Protein AF-0000000075373871 (afdb_homodimer)

Organism: Theobroma cacao (NCBI:txid3641)

Secondary structure (DSSP, 8-state):
--HHHHHHHHHHHHHHH---HHHHHHHHHHHHHHTTSGGGHHHHHHTTHHHHHHHHTTSS-HHHHHHHHHHHHHHTTSHHHHHHHHHTT-HHHHHHGGG-SSHHHHHHHHHHHHHH--TTTHHHHT-HHHHHHHHHHHH-TTT-HHHHHHHHHHHHHHTGGG-/--HHHHHHHHHHHHHHH---HHHHHHHHHHHHHHTTSGGGHHHHHHTTHHHHHHHHTTSS-HHHHHHHHHHHHHHTTSHHHHHHHHHTT-HHHHHHGGG-S-HHHHHHHHHHHHHH--TTTHHHHT-HHHHHHHHHHHH-TTT-HHHHHHHHHHHHHHTGGG-

Sequence (326 aa):
GTPRLQYLQELVSQFQNTTDEETKEKIAANLANFAYDPYNYSFLRQLNVLELYLDCLTEPNEKLVEFGIGGICNSCVDPANAAILTQCDGIPLVIQCLSSPVRNTVNYALGALYYLCNKSNREEILKPEVVDVIERYAAAQTVNVSFSNLAKAFLDKHVSKDKGTPRLQYLQELVSQFQNTTDEETKEKIAANLANFAYDPYNYSFLRQLNVLELYLDCLTEPNEKLVEFGIGGICNSCVDPANAAILTQCDGIPLVIQCLSSPVRNTVNYALGALYYLCNKSNREEILKPEVVDVIERYAAAQTVNVSFSNLAKAFLDKHVSKDK

Solvent-accessible surface area (backbone atoms only — not comparable to full-atom values): 16869 Å² total; per-residue (Å²): 127,53,73,63,49,53,51,51,50,49,48,52,50,49,48,74,67,53,87,49,65,69,59,39,41,53,47,40,45,50,55,21,59,45,28,62,42,68,53,40,49,66,50,35,59,74,69,46,42,66,60,50,25,54,56,26,58,72,46,90,48,65,65,38,24,34,24,13,39,38,21,45,31,44,33,27,60,39,65,71,47,28,49,52,41,51,74,67,62,34,56,65,59,46,58,55,32,61,72,46,91,47,65,67,32,26,40,25,26,39,51,28,49,51,54,56,58,39,91,90,47,32,74,72,61,61,31,68,73,49,45,52,52,39,50,50,40,35,68,37,46,86,80,38,51,69,47,9,38,36,26,42,33,34,41,56,68,70,50,54,72,78,100,128,54,72,64,50,53,51,52,49,50,49,52,50,48,50,75,69,51,86,50,64,69,59,40,40,53,45,40,44,50,53,21,58,48,29,62,42,70,54,40,47,63,51,35,56,77,68,46,42,64,60,48,26,53,54,24,58,74,46,90,49,65,64,38,25,35,24,12,39,39,22,45,31,45,33,27,60,39,66,71,47,28,49,51,42,51,74,68,62,35,57,67,59,44,57,56,31,63,73,46,91,46,65,67,32,26,42,23,25,40,51,27,48,51,53,57,58,40,90,90,47,32,73,72,61,60,31,67,73,49,47,50,53,39,51,51,40,33,68,37,46,87,82,37,51,70,49,10,39,36,26,42,32,35,40,56,68,71,49,55,72,79,100

pLDDT: mean 95.02, std 8.23, range [38.28, 98.94]

Nearest PDB structures (foldseek):
  7dvq-assembly1_K  TM=9.292E-01  e=1.819E-10  Homo sapiens
  6kbn-assembly1_A  TM=8.814E-01  e=2.075E-04  Saccharomyces cerevisiae
  5xjg-assembly1_C  TM=8.908E-01  e=4.237E-04  Saccharomyces cerevisiae S288C
  6kbm-assembly1_A  TM=8.755E-01  e=6.503E-04  Saccharomyces cerevisiae
  7ycj-assembly1_A  TM=8.823E-01  e=1.098E-03  Saccharomyces cerevisiae

Radius of gyration: 20.19 Å; Cα contacts (8 Å, |Δi|>4): 421; chains: 2; bounding box: 49×53×44 Å

Structure (mmCIF, N/CA/C/O backbone):
data_AF-0000000075373871-model_v1
#
loop_
_entity.id
_entity.type
_entity.pdbx_description
1 polymer 'ARM repeat superfamily protein isoform 2'
#
loop_
_atom_site.group_PDB
_atom_site.id
_atom_site.type_symbol
_atom_site.label_atom_id
_atom_site.label_alt_id
_atom_site.label_comp_id
_atom_site.label_asym_id
_atom_site.label_entity_id
_atom_site.label_seq_id
_atom_site.pdbx_PDB_ins_code
_atom_site.Cartn_x
_atom_site.Cartn_y
_atom_site.Cartn_z
_atom_site.occupancy
_atom_site.B_iso_or_equiv
_atom_site.auth_seq_id
_atom_site.auth_comp_id
_atom_site.auth_asym_id
_atom_site.auth_atom_id
_atom_site.pdbx_PDB_model_num
ATOM 1 N N . GLY A 1 1 ? -25.031 7.508 7.82 1 57.25 1 GLY A N 1
ATOM 2 C CA . GLY A 1 1 ? -23.734 6.98 7.426 1 57.25 1 GLY A CA 1
ATOM 3 C C . GLY A 1 1 ? -23.406 5.652 8.078 1 57.25 1 GLY A C 1
ATOM 4 O O . GLY A 1 1 ? -24.094 5.227 9.008 1 57.25 1 GLY A O 1
ATOM 5 N N . THR A 1 2 ? -22.438 4.941 7.609 1 79.62 2 THR A N 1
ATOM 6 C CA . THR A 1 2 ? -22 3.697 8.234 1 79.62 2 THR A CA 1
ATOM 7 C C . THR A 1 2 ? -21.406 3.965 9.617 1 79.62 2 THR A C 1
ATOM 9 O O . THR A 1 2 ? -21 5.09 9.914 1 79.62 2 THR A O 1
ATOM 12 N N . PRO A 1 3 ? -21.484 3.02 10.438 1 90.19 3 PRO A N 1
ATOM 13 C CA . PRO A 1 3 ? -20.859 3.186 11.758 1 90.19 3 PRO A CA 1
ATOM 14 C C . PRO A 1 3 ? -19.406 3.66 11.664 1 90.19 3 PRO A C 1
ATOM 16 O O . PRO A 1 3 ? -18.969 4.469 12.492 1 90.19 3 PRO A O 1
ATOM 19 N N . ARG A 1 4 ? -18.781 3.285 10.625 1 94.06 4 ARG A N 1
ATOM 20 C CA . ARG A 1 4 ? -17.406 3.705 10.43 1 94.06 4 ARG A CA 1
ATOM 21 C C . ARG A 1 4 ? -17.312 5.199 10.133 1 94.06 4 ARG A C 1
ATOM 23 O O . ARG A 1 4 ? -16.516 5.914 10.742 1 94.06 4 ARG A O 1
ATOM 30 N N . LEU A 1 5 ? -18.141 5.68 9.266 1 96 5 LEU A N 1
ATOM 31 C CA . LEU A 1 5 ? -18.156 7.098 8.922 1 96 5 LEU A CA 1
ATOM 32 C C . LEU A 1 5 ? -18.453 7.957 10.141 1 96 5 LEU A C 1
ATOM 34 O O . LEU A 1 5 ? -17.812 8.984 10.367 1 96 5 LEU A O 1
ATOM 38 N N . GLN A 1 6 ? -19.375 7.539 10.922 1 96.81 6 GLN A N 1
ATOM 39 C CA . GLN A 1 6 ? -19.766 8.281 12.117 1 96.81 6 GLN A CA 1
ATOM 40 C C . GLN A 1 6 ? -18.609 8.328 13.125 1 96.81 6 GLN A C 1
ATOM 42 O O . GLN A 1 6 ? -18.344 9.375 13.719 1 96.81 6 GLN A O 1
ATOM 47 N N . TYR A 1 7 ? -18.016 7.219 13.242 1 97.75 7 TYR A N 1
ATOM 48 C CA . TYR A 1 7 ? -16.891 7.141 14.172 1 97.75 7 TYR A CA 1
ATOM 49 C C . TYR A 1 7 ? -15.758 8.07 13.742 1 97.75 7 TYR A C 1
ATOM 51 O O . TYR A 1 7 ? -15.234 8.836 14.555 1 97.75 7 TYR A O 1
ATOM 59 N N . LEU A 1 8 ? -15.414 8.039 12.484 1 98.31 8 LEU A N 1
ATOM 60 C CA . LEU A 1 8 ? -14.344 8.883 11.961 1 98.31 8 LEU A CA 1
ATOM 61 C C . LEU A 1 8 ? -14.719 10.359 12.047 1 98.31 8 LEU A C 1
ATOM 63 O O . LEU A 1 8 ? -13.875 11.203 12.352 1 98.31 8 LEU A O 1
ATOM 67 N N . GLN A 1 9 ? -15.969 10.586 11.797 1 98.31 9 GLN A N 1
ATOM 68 C CA . GLN A 1 9 ? -16.453 11.961 11.922 1 98.31 9 GLN A CA 1
ATOM 69 C C . GLN A 1 9 ? -16.266 12.477 13.352 1 98.31 9 GLN A C 1
ATOM 71 O O . GLN A 1 9 ? -15.906 13.641 13.555 1 98.31 9 GLN A O 1
ATOM 76 N N . GLU A 1 10 ? -16.516 11.602 14.266 1 98.25 10 GLU A N 1
ATOM 77 C CA . GLU A 1 10 ? -16.328 11.969 15.664 1 98.25 10 GLU A CA 1
ATOM 78 C C . GLU A 1 10 ? -14.867 12.25 15.961 1 98.25 10 GLU A C 1
ATOM 80 O O . GLU A 1 10 ? -14.539 13.227 16.641 1 98.25 10 GLU A O 1
ATOM 85 N N . LEU A 1 11 ? -13.953 11.461 15.477 1 98.44 11 LEU A N 1
ATOM 86 C CA . LEU A 1 11 ? -12.523 11.664 15.672 1 98.44 11 LEU A CA 1
ATOM 87 C C . LEU A 1 11 ? -12.078 13 15.078 1 98.44 11 LEU A C 1
ATOM 89 O O . LEU A 1 11 ? -11.375 13.773 15.734 1 98.44 11 LEU A O 1
ATOM 93 N N . VAL A 1 12 ? -12.57 13.273 13.883 1 98.75 12 VAL A N 1
ATOM 94 C CA . VAL A 1 12 ? -12.188 14.5 13.195 1 98.75 12 VAL A CA 1
ATOM 95 C C . VAL A 1 12 ? -12.695 15.711 13.977 1 98.75 12 VAL A C 1
ATOM 97 O O . VAL A 1 12 ? -11.961 16.688 14.18 1 98.75 12 VAL A O 1
ATOM 100 N N . SER A 1 13 ? -13.914 15.594 14.445 1 98.44 13 SER A N 1
ATOM 101 C CA . SER A 1 13 ? -14.5 16.672 15.227 1 98.44 13 SER A CA 1
ATOM 102 C C . SER A 1 13 ? -13.719 16.922 16.516 1 98.44 13 SER A C 1
ATOM 104 O O . SER A 1 13 ? -13.422 18.062 16.859 1 98.44 13 SER A O 1
ATOM 106 N N . GLN A 1 14 ? -13.375 15.836 17.156 1 98.25 14 GLN A N 1
ATOM 107 C CA . GLN A 1 14 ? -12.586 15.953 18.375 1 98.25 14 GLN A CA 1
ATOM 108 C C . GLN A 1 14 ? -11.219 16.562 18.094 1 98.25 14 GLN A C 1
ATOM 110 O O . GLN A 1 14 ? -10.75 17.406 18.859 1 98.25 14 GLN A O 1
ATOM 115 N N . PHE A 1 15 ? -10.609 16.219 17.078 1 98.56 15 PHE A N 1
ATOM 116 C CA . PHE A 1 15 ? -9.305 16.75 16.703 1 98.56 15 PHE A CA 1
ATOM 117 C C . PHE A 1 15 ? -9.375 18.266 16.484 1 98.56 15 PHE A C 1
ATOM 119 O O . PHE A 1 15 ? -8.508 19 16.953 1 98.56 15 PHE A O 1
ATOM 126 N N . GLN A 1 16 ? -10.422 18.656 15.797 1 97 16 GLN A N 1
ATOM 127 C CA . GLN A 1 16 ? -10.562 20.047 15.406 1 97 16 GLN A CA 1
ATOM 128 C C . GLN A 1 16 ? -10.93 20.922 16.609 1 97 16 GLN A C 1
ATOM 130 O O . GLN A 1 16 ? -10.633 22.109 16.625 1 97 16 GLN A O 1
ATOM 135 N N . ASN A 1 17 ? -11.484 20.266 17.656 1 97.06 17 ASN A N 1
ATOM 136 C CA . ASN A 1 17 ? -12.047 21.078 18.719 1 97.06 17 ASN A CA 1
ATOM 137 C C . ASN A 1 17 ? -11.227 20.953 20 1 97.06 17 ASN A C 1
ATOM 139 O O . ASN A 1 17 ? -11.383 21.766 20.938 1 97.06 17 ASN A O 1
ATOM 143 N N . THR A 1 18 ? -10.305 20.031 20.016 1 97 18 THR A N 1
ATOM 144 C CA . THR A 1 18 ? -9.516 19.875 21.234 1 97 18 THR A CA 1
ATOM 145 C C . THR A 1 18 ? -8.336 20.844 21.25 1 97 18 THR A C 1
ATOM 147 O O . THR A 1 18 ? -7.77 21.156 20.188 1 97 18 THR A O 1
ATOM 150 N N . THR A 1 19 ? -7.961 21.312 22.375 1 93.69 19 THR A N 1
ATOM 151 C CA . THR A 1 19 ? -6.762 22.125 22.578 1 93.69 19 THR A CA 1
ATOM 152 C C . THR A 1 19 ? -5.68 21.328 23.297 1 93.69 19 THR A C 1
ATOM 154 O O . THR A 1 19 ? -4.562 21.828 23.484 1 93.69 19 THR A O 1
ATOM 157 N N . ASP A 1 20 ? -5.988 20.125 23.656 1 96.56 20 ASP A N 1
ATOM 158 C CA . ASP A 1 20 ? -5.043 19.234 24.328 1 96.56 20 ASP A CA 1
ATOM 159 C C . ASP A 1 20 ? -4.145 18.531 23.312 1 96.56 20 ASP A C 1
ATOM 161 O O . ASP A 1 20 ? -4.625 17.766 22.484 1 96.56 20 ASP A O 1
ATOM 165 N N . GLU A 1 21 ? -2.887 18.719 23.438 1 95.88 21 GLU A N 1
ATOM 166 C CA . GLU A 1 21 ? -1.92 18.203 22.469 1 95.88 21 GLU A CA 1
ATOM 167 C C . GLU A 1 21 ? -1.875 16.672 22.5 1 95.88 21 GLU A C 1
ATOM 169 O O . GLU A 1 21 ? -1.774 16.031 21.438 1 95.88 21 GLU A O 1
ATOM 174 N N . GLU A 1 22 ? -1.901 16.125 23.625 1 97.38 22 GLU A N 1
ATOM 175 C CA . GLU A 1 22 ? -1.853 14.672 23.766 1 97.38 22 GLU A CA 1
ATOM 176 C C . GLU A 1 22 ? -3.051 14.016 23.078 1 97.38 22 GLU A C 1
ATOM 178 O O . GLU A 1 22 ? -2.904 13 22.406 1 97.38 22 GLU A O 1
ATOM 183 N N . THR A 1 23 ? -4.184 14.641 23.312 1 97.94 23 THR A N 1
ATOM 184 C CA . THR A 1 23 ? -5.395 14.156 22.656 1 97.94 23 THR A CA 1
ATOM 185 C C . THR A 1 23 ? -5.289 14.281 21.141 1 97.94 23 THR A C 1
ATOM 187 O O . THR A 1 23 ? -5.645 13.359 20.406 1 97.94 23 THR A O 1
ATOM 190 N N . LYS A 1 24 ? -4.781 15.359 20.688 1 97.81 24 LYS A N 1
ATOM 191 C CA . LYS A 1 24 ? -4.586 15.57 19.266 1 97.81 24 LYS A CA 1
ATOM 192 C C . LYS A 1 24 ? -3.66 14.508 18.672 1 97.81 24 LYS A C 1
ATOM 194 O O . LYS A 1 24 ? -3.936 13.961 17.609 1 97.81 24 LYS A O 1
ATOM 199 N N . GLU A 1 25 ? -2.627 14.195 19.406 1 98.69 25 GLU A N 1
ATOM 200 C CA . GLU A 1 25 ? -1.663 13.195 18.969 1 98.69 25 GLU A CA 1
ATOM 201 C C . GLU A 1 25 ? -2.312 11.82 18.844 1 98.69 25 GLU A C 1
ATOM 203 O O . GLU A 1 25 ? -2.113 11.117 17.844 1 98.69 25 GLU A O 1
ATOM 208 N N . LYS A 1 26 ? -3.072 11.484 19.812 1 98.5 26 LYS A N 1
ATOM 209 C CA . LYS A 1 26 ? -3.732 10.18 19.828 1 98.5 26 LYS A CA 1
ATOM 210 C C . LYS A 1 26 ? -4.695 10.039 18.656 1 98.5 26 LYS A C 1
ATOM 212 O O . LYS A 1 26 ? -4.727 8.992 17.984 1 98.5 26 LYS A O 1
ATOM 217 N N . ILE A 1 27 ? -5.402 11.07 18.438 1 98.75 27 ILE A N 1
ATOM 218 C CA . ILE A 1 27 ? -6.379 11.039 17.344 1 98.75 27 ILE A CA 1
ATOM 219 C C . ILE A 1 27 ? -5.652 10.977 16 1 98.75 27 ILE A C 1
ATOM 221 O O . ILE A 1 27 ? -6.027 10.195 15.125 1 98.75 27 ILE A O 1
ATOM 225 N N . ALA A 1 28 ? -4.602 11.789 15.844 1 98.81 28 ALA A N 1
ATOM 226 C CA . ALA A 1 28 ? -3.828 11.773 14.602 1 98.81 28 ALA A CA 1
ATOM 227 C C . ALA A 1 28 ? -3.227 10.398 14.344 1 98.81 28 ALA A C 1
ATOM 229 O O . ALA A 1 28 ? -3.244 9.906 13.211 1 98.81 28 ALA A O 1
ATOM 230 N N . ALA A 1 29 ? -2.771 9.773 15.398 1 98.75 29 ALA A N 1
ATOM 231 C CA . ALA A 1 29 ? -2.217 8.422 15.289 1 98.75 29 ALA A CA 1
ATOM 232 C C . ALA A 1 29 ? -3.279 7.43 14.828 1 98.75 29 ALA A C 1
ATOM 234 O O . ALA A 1 29 ? -3.018 6.586 13.969 1 98.75 29 ALA A O 1
ATOM 235 N N . ASN A 1 30 ? -4.422 7.578 15.406 1 98.44 30 ASN A N 1
ATOM 236 C CA . ASN A 1 30 ? -5.523 6.699 15.031 1 98.44 30 ASN A CA 1
ATOM 237 C C . ASN A 1 30 ? -5.926 6.895 13.57 1 98.44 30 ASN A C 1
ATOM 239 O O . ASN A 1 30 ? -6.109 5.918 12.844 1 98.44 30 ASN A O 1
ATOM 243 N N . LEU A 1 31 ? -6.027 8.133 13.188 1 98.75 31 LEU A N 1
ATOM 244 C CA . LEU A 1 31 ? -6.418 8.43 11.812 1 98.75 31 LEU A CA 1
ATOM 245 C C . LEU A 1 31 ? -5.379 7.91 10.828 1 98.75 31 LEU A C 1
ATOM 247 O O . LEU A 1 31 ? -5.727 7.391 9.766 1 98.75 31 LEU A O 1
ATOM 251 N N . ALA A 1 32 ? -4.102 7.992 11.188 1 98.69 32 ALA A N 1
ATOM 252 C CA . ALA A 1 32 ? -3.045 7.461 10.328 1 98.69 32 ALA A CA 1
ATOM 253 C C . ALA A 1 32 ? -3.166 5.945 10.18 1 98.69 32 ALA A C 1
ATOM 255 O O . ALA A 1 32 ? -2.934 5.398 9.102 1 98.69 32 ALA A O 1
ATOM 256 N N . ASN A 1 33 ? -3.576 5.305 11.242 1 97.25 33 ASN A N 1
ATOM 257 C CA . ASN A 1 33 ? -3.748 3.855 11.227 1 97.25 33 ASN A CA 1
ATOM 258 C C . ASN A 1 33 ? -4.91 3.438 10.328 1 97.25 33 ASN A C 1
ATOM 260 O O . ASN A 1 33 ? -4.855 2.393 9.68 1 97.25 33 ASN A O 1
ATOM 264 N N . PHE A 1 34 ? -5.906 4.266 10.281 1 97.5 34 PHE A N 1
ATOM 265 C CA . PHE A 1 34 ? -7.062 3.973 9.438 1 97.5 34 PHE A CA 1
ATOM 266 C C . PHE A 1 34 ? -6.711 4.133 7.965 1 97.5 34 PHE A C 1
ATOM 268 O O . PHE A 1 34 ? -7.34 3.52 7.102 1 97.5 34 PHE A O 1
ATOM 275 N N . ALA A 1 35 ? -5.695 4.863 7.742 1 98.12 35 ALA A N 1
ATOM 276 C CA . ALA A 1 35 ? -5.324 5.148 6.359 1 98.12 35 ALA A CA 1
ATOM 277 C C . ALA A 1 35 ? -4.652 3.938 5.711 1 98.12 35 ALA A C 1
ATOM 279 O O . ALA A 1 35 ? -4.48 3.895 4.492 1 98.12 35 ALA A O 1
ATOM 280 N N . TYR A 1 36 ? -4.375 2.906 6.504 1 93.62 36 TYR A N 1
ATOM 281 C CA . TYR A 1 36 ? -3.74 1.702 5.977 1 93.62 36 TYR A CA 1
ATOM 282 C C . TYR A 1 36 ? -4.734 0.866 5.18 1 93.62 36 TYR A C 1
ATOM 284 O O . TYR A 1 36 ? -4.359 0.202 4.211 1 93.62 36 TYR A O 1
ATOM 292 N N . ASP A 1 37 ? -5.93 0.925 5.613 1 94.31 37 ASP A N 1
ATOM 293 C CA . ASP A 1 37 ? -6.977 0.074 5.055 1 94.31 37 ASP A CA 1
ATOM 294 C C . ASP A 1 37 ? -7.746 0.803 3.957 1 94.31 37 ASP A C 1
ATOM 296 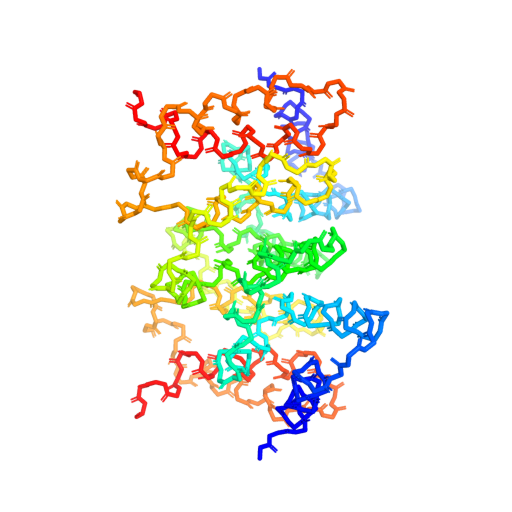O O . ASP A 1 37 ? -8.406 1.813 4.219 1 94.31 37 ASP A O 1
ATOM 300 N N . PRO A 1 38 ? -7.844 0.185 2.701 1 95.81 38 PRO A N 1
ATOM 301 C CA . PRO A 1 38 ? -8.555 0.838 1.602 1 95.81 38 PRO A CA 1
ATOM 302 C C . PRO A 1 38 ? -10.047 1.018 1.887 1 95.81 38 PRO A C 1
ATOM 304 O O . PRO A 1 38 ? -10.688 1.891 1.3 1 95.81 38 PRO A O 1
ATOM 307 N N . TYR A 1 39 ? -10.531 0.302 2.781 1 95.75 39 TYR A N 1
ATOM 308 C CA . TYR A 1 39 ? -11.922 0.444 3.188 1 95.75 39 TYR A CA 1
ATOM 309 C C . TYR A 1 39 ? -12.211 1.86 3.674 1 95.75 39 TYR A C 1
ATOM 311 O O . TYR A 1 39 ? -13.32 2.365 3.51 1 95.75 39 TYR A O 1
ATOM 319 N N . ASN A 1 40 ? -11.227 2.486 4.223 1 97.62 40 ASN A N 1
ATOM 320 C CA . ASN A 1 40 ? -11.438 3.775 4.875 1 97.62 40 ASN A CA 1
ATOM 321 C C . ASN A 1 40 ? -11.188 4.934 3.912 1 97.62 40 ASN A C 1
ATOM 323 O O . ASN A 1 40 ? -11.484 6.086 4.234 1 97.62 40 ASN A O 1
ATOM 327 N N . TYR A 1 41 ? -10.742 4.711 2.715 1 97.94 41 TYR A N 1
ATOM 328 C CA . TYR A 1 41 ? -10.266 5.773 1.835 1 97.94 41 TYR A CA 1
ATOM 329 C C . TYR A 1 41 ? -11.398 6.73 1.484 1 97.94 41 TYR A C 1
ATOM 331 O O . TYR A 1 41 ? -11.242 7.953 1.579 1 97.94 41 TYR A O 1
ATOM 339 N N . SER A 1 42 ? -12.508 6.188 1.129 1 96.88 42 SER A N 1
ATOM 340 C CA . SER A 1 42 ? -13.617 7.051 0.733 1 96.88 42 SER A CA 1
ATOM 341 C C . SER A 1 42 ? -14.117 7.879 1.91 1 96.88 42 SER A C 1
ATOM 343 O O . SER A 1 42 ? -14.469 9.055 1.747 1 96.88 42 SER A O 1
ATOM 345 N N . PHE A 1 43 ? -14.102 7.293 3.096 1 97.88 43 PHE A N 1
ATOM 346 C CA . PHE A 1 43 ? -14.492 8.023 4.297 1 97.88 43 PHE A CA 1
ATOM 347 C C . PHE A 1 43 ? -13.516 9.148 4.598 1 97.88 43 PHE A C 1
ATOM 349 O O . PHE A 1 43 ? -13.922 10.266 4.926 1 97.88 43 PHE A O 1
ATOM 356 N N . LEU A 1 44 ? -12.266 8.836 4.496 1 98.62 44 LEU A N 1
ATOM 357 C CA . LEU A 1 44 ? -11.227 9.812 4.781 1 98.62 44 LEU A CA 1
ATOM 358 C C . LEU A 1 44 ? -11.328 11.008 3.834 1 98.62 44 LEU A C 1
ATOM 360 O O . LEU A 1 44 ? -11.188 12.156 4.258 1 98.62 44 LEU A O 1
ATOM 364 N N . ARG A 1 45 ? -11.633 10.727 2.568 1 98.44 45 ARG A N 1
ATOM 365 C CA . ARG A 1 45 ? -11.812 11.805 1.599 1 98.44 45 ARG A CA 1
ATOM 366 C C . ARG A 1 45 ? -13.047 12.633 1.921 1 98.44 45 ARG A C 1
ATOM 368 O O . ARG A 1 45 ? -13 13.859 1.912 1 98.44 45 ARG A O 1
ATOM 375 N N . GLN A 1 46 ? -14.102 11.938 2.234 1 97.81 46 GLN A N 1
ATOM 376 C CA . GLN A 1 46 ? -15.367 12.594 2.537 1 97.81 46 GLN A CA 1
ATOM 377 C C . GLN A 1 46 ? -15.227 13.539 3.73 1 97.81 46 GLN A C 1
ATOM 379 O O . GLN A 1 46 ? -15.844 14.602 3.77 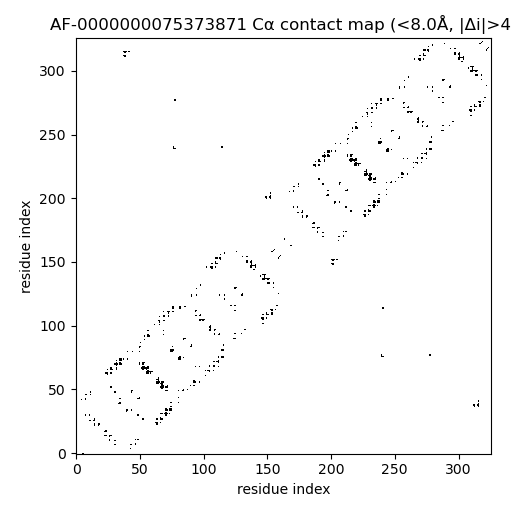1 97.81 46 GLN A O 1
ATOM 384 N N . LEU A 1 47 ? -14.383 13.195 4.648 1 98.62 47 LEU A N 1
ATOM 385 C CA . LEU A 1 47 ? -14.25 13.945 5.895 1 98.62 47 LEU A CA 1
ATOM 386 C C . LEU A 1 47 ? -13.07 14.906 5.828 1 98.62 47 LEU A C 1
ATOM 388 O O . LEU A 1 47 ? -12.695 15.508 6.836 1 98.62 47 LEU A O 1
ATOM 392 N N . ASN A 1 48 ? -12.375 14.992 4.695 1 98.56 48 ASN A N 1
ATOM 393 C CA . ASN A 1 48 ? -11.242 15.883 4.457 1 98.56 48 ASN A CA 1
ATOM 394 C C . ASN A 1 48 ? -10.07 15.562 5.391 1 98.56 48 ASN A C 1
ATOM 396 O O . ASN A 1 48 ? -9.414 16.469 5.898 1 98.56 48 ASN A O 1
ATOM 400 N N . VAL A 1 49 ? -9.875 14.289 5.605 1 98.88 49 VAL A N 1
ATOM 401 C CA . VAL A 1 49 ? -8.797 13.867 6.504 1 98.88 49 VAL A CA 1
ATOM 402 C C . VAL A 1 49 ? -7.453 14.016 5.805 1 98.88 49 VAL A C 1
ATOM 404 O O . VAL A 1 49 ? -6.434 14.273 6.453 1 98.88 49 VAL A O 1
ATOM 407 N N . LEU A 1 50 ? -7.406 13.898 4.508 1 98.88 50 LEU A N 1
ATOM 408 C CA . LEU A 1 50 ? -6.164 14.117 3.777 1 98.88 50 LEU A CA 1
ATOM 409 C C . LEU A 1 50 ? -5.648 15.539 3.998 1 98.88 50 LEU A C 1
ATOM 411 O O . LEU A 1 50 ? -4.457 15.734 4.25 1 98.88 50 LEU A O 1
ATOM 415 N N . GLU A 1 51 ? -6.586 16.469 3.955 1 98.75 51 GLU A N 1
ATOM 416 C CA . GLU A 1 51 ? -6.23 17.859 4.25 1 98.75 51 GLU A CA 1
ATOM 417 C C . GLU A 1 51 ? -5.77 18.016 5.699 1 98.75 51 GLU A C 1
ATOM 419 O O . GLU A 1 51 ? -4.852 18.781 5.984 1 98.75 51 GLU A O 1
ATOM 424 N N . LEU A 1 52 ? -6.441 17.266 6.531 1 98.75 52 LEU A N 1
ATOM 425 C CA . LEU A 1 52 ? -6.062 17.297 7.941 1 98.75 52 LEU A CA 1
ATOM 426 C C . LEU A 1 52 ? -4.637 16.797 8.133 1 98.75 52 LEU A C 1
ATOM 428 O O . LEU A 1 52 ? -3.875 17.375 8.914 1 98.75 52 LEU A O 1
ATOM 432 N N . TYR A 1 53 ? -4.238 15.719 7.465 1 98.88 53 TYR A N 1
ATOM 433 C CA . TYR A 1 53 ? -2.859 15.25 7.504 1 98.88 53 TYR A CA 1
ATOM 434 C C . TYR A 1 53 ? -1.892 16.344 7.094 1 98.88 53 TYR A C 1
ATOM 436 O O . TYR A 1 53 ? -0.854 16.547 7.73 1 98.88 53 TYR A O 1
ATOM 444 N N . LEU A 1 54 ? -2.24 17.062 6.031 1 98.81 54 LEU A N 1
ATOM 445 C CA . LEU A 1 54 ? -1.385 18.141 5.535 1 98.81 54 LEU A CA 1
ATOM 446 C C . LEU A 1 54 ? -1.249 19.25 6.574 1 98.81 54 LEU A C 1
ATOM 448 O O . LEU A 1 54 ? -0.155 19.781 6.789 1 98.81 54 LEU A O 1
ATOM 452 N N . ASP A 1 55 ? -2.352 19.531 7.234 1 98.38 55 ASP A N 1
ATOM 453 C CA . ASP A 1 55 ? -2.305 20.547 8.289 1 98.38 55 ASP A CA 1
ATOM 454 C C . ASP A 1 55 ? -1.344 20.125 9.398 1 98.38 55 ASP A C 1
ATOM 456 O O . ASP A 1 55 ? -0.644 20.969 9.969 1 98.38 55 ASP A O 1
ATOM 460 N N . CYS A 1 56 ? -1.289 18.906 9.703 1 98.62 56 CYS A N 1
ATOM 461 C CA . CYS A 1 56 ? -0.405 18.391 10.75 1 98.62 56 CYS A CA 1
ATOM 462 C C . CYS A 1 56 ? 1.056 18.641 10.398 1 98.62 56 CYS A C 1
ATOM 464 O O . CYS A 1 56 ? 1.892 18.828 11.281 1 98.62 56 CYS A O 1
ATOM 466 N N . LEU A 1 57 ? 1.369 18.734 9.117 1 98.75 57 LEU A N 1
ATOM 467 C CA . LEU A 1 57 ? 2.754 18.875 8.68 1 98.75 57 LEU A CA 1
ATOM 468 C C . LEU A 1 57 ? 3.283 20.266 8.969 1 98.75 57 LEU A C 1
ATOM 470 O O . LEU A 1 57 ? 4.496 20.5 8.938 1 98.75 57 LEU A O 1
ATOM 474 N N . THR A 1 58 ? 2.379 21.156 9.18 1 98.19 58 THR A N 1
ATOM 475 C CA . THR A 1 58 ? 2.795 22.531 9.422 1 98.19 58 THR A CA 1
ATOM 476 C C . THR A 1 58 ? 2.82 22.844 10.914 1 98.19 58 THR A C 1
ATOM 478 O O . THR A 1 58 ? 3.123 23.969 11.32 1 98.19 58 THR A O 1
ATOM 481 N N . GLU A 1 59 ? 2.51 21.859 11.742 1 97.5 59 GLU A N 1
ATOM 482 C CA . GLU A 1 59 ? 2.529 22.047 13.188 1 97.5 59 GLU A CA 1
ATOM 483 C C . GLU A 1 59 ? 3.955 22.016 13.734 1 97.5 59 GLU A C 1
ATOM 485 O O . GLU A 1 59 ? 4.82 21.328 13.188 1 97.5 59 GLU A O 1
ATOM 490 N N . PRO A 1 60 ? 4.148 22.75 14.82 1 97 60 PRO A N 1
ATOM 491 C CA . PRO A 1 60 ? 5.457 22.672 15.477 1 97 60 PRO A CA 1
ATOM 492 C C . PRO A 1 60 ? 5.664 21.359 16.219 1 97 60 PRO A C 1
ATOM 494 O O . PRO A 1 60 ? 6.797 21 16.562 1 97 60 PRO A O 1
ATOM 497 N N . ASN A 1 61 ? 4.668 20.594 16.516 1 97.38 61 ASN A N 1
ATOM 498 C CA . ASN A 1 61 ? 4.676 19.328 17.219 1 97.38 61 ASN A CA 1
ATOM 499 C C . ASN A 1 61 ? 5.133 18.188 16.312 1 97.38 61 ASN A C 1
ATOM 501 O O . ASN A 1 61 ? 4.387 17.75 15.438 1 97.38 61 ASN A O 1
ATOM 505 N N . GLU A 1 62 ? 6.336 17.578 16.609 1 98.19 62 GLU A N 1
ATOM 506 C CA . GLU A 1 62 ? 6.941 16.562 15.75 1 98.19 62 GLU A CA 1
ATOM 507 C C . GLU A 1 62 ? 6.105 15.289 15.711 1 98.19 62 GLU A C 1
ATOM 509 O O . GLU A 1 62 ? 6.113 14.562 14.719 1 98.19 62 GLU A O 1
ATOM 514 N N . LYS A 1 63 ? 5.41 15.031 16.719 1 98.38 63 LYS A N 1
ATOM 515 C CA . LYS A 1 63 ? 4.543 13.852 16.719 1 98.38 63 LYS A CA 1
ATOM 516 C C . LYS A 1 63 ? 3.395 14.016 15.734 1 98.38 63 LYS A C 1
ATOM 518 O O . LYS A 1 63 ? 3.074 13.086 14.992 1 98.38 63 LYS A O 1
ATOM 523 N N . LEU A 1 64 ? 2.824 15.188 15.727 1 98.62 64 LEU A N 1
ATOM 524 C CA . LEU A 1 64 ? 1.752 15.461 14.773 1 98.62 64 LEU A CA 1
ATOM 525 C C . LEU A 1 64 ? 2.27 15.406 13.344 1 98.62 64 LEU A C 1
ATOM 527 O O . LEU A 1 64 ? 1.594 14.883 12.453 1 98.62 64 LEU A O 1
ATOM 531 N N . VAL A 1 65 ? 3.459 15.898 13.18 1 98.81 65 VAL A N 1
ATOM 532 C CA . VAL A 1 65 ? 4.074 15.844 11.859 1 98.81 65 VAL A CA 1
ATOM 533 C C . VAL A 1 65 ? 4.258 14.383 11.438 1 98.81 65 VAL A C 1
ATOM 535 O O . VAL A 1 65 ? 3.885 14 10.328 1 98.81 65 VAL A O 1
ATOM 538 N N . GLU A 1 66 ? 4.734 13.555 12.336 1 98.88 66 GLU A N 1
ATOM 539 C CA . GLU A 1 66 ? 4.992 12.148 12.055 1 98.88 66 GLU A CA 1
ATOM 540 C C . GLU A 1 66 ? 3.703 11.406 11.711 1 98.88 66 GLU A C 1
ATOM 542 O O . GLU A 1 66 ? 3.656 10.641 10.742 1 98.88 66 GLU A O 1
ATOM 547 N N . PHE A 1 67 ? 2.67 11.68 12.461 1 98.88 67 PHE A N 1
ATOM 548 C CA . PHE A 1 67 ? 1.404 10.992 12.227 1 98.88 67 PHE A CA 1
ATOM 549 C C . PHE A 1 67 ? 0.755 11.492 10.938 1 98.88 67 PHE A C 1
ATOM 551 O O . PHE A 1 67 ? 0.169 10.711 10.188 1 98.88 67 PHE A O 1
ATOM 558 N N . GLY A 1 68 ? 0.884 12.781 10.711 1 98.88 68 GLY A N 1
ATOM 559 C CA . GLY A 1 68 ? 0.354 13.336 9.477 1 98.88 68 GLY A CA 1
ATOM 560 C C . GLY A 1 68 ? 0.98 12.734 8.234 1 98.88 68 GLY A C 1
ATOM 561 O O . GLY A 1 68 ? 0.272 12.25 7.348 1 98.88 68 GLY A O 1
ATOM 562 N N . ILE A 1 69 ? 2.328 12.703 8.188 1 98.94 69 ILE A N 1
ATOM 563 C CA . ILE A 1 69 ? 3.039 12.18 7.023 1 98.94 69 ILE A CA 1
ATOM 564 C C . ILE A 1 69 ? 2.83 10.672 6.926 1 98.94 69 ILE A C 1
ATOM 566 O O . ILE A 1 69 ? 2.773 10.117 5.828 1 98.94 69 ILE A O 1
ATOM 570 N N . GLY A 1 70 ? 2.674 10.031 8.078 1 98.75 70 GLY A N 1
ATOM 571 C CA . GLY A 1 70 ? 2.318 8.617 8.07 1 98.75 70 GLY A CA 1
ATOM 572 C C . GLY A 1 70 ? 0.975 8.344 7.418 1 98.75 70 GLY A C 1
ATOM 573 O O . GLY A 1 70 ? 0.842 7.41 6.625 1 98.75 70 GLY A O 1
ATOM 574 N N . GLY A 1 71 ? 0.024 9.156 7.785 1 98.88 71 GLY A N 1
ATOM 575 C CA . GLY A 1 71 ? -1.278 9.055 7.145 1 98.88 71 GLY A CA 1
ATOM 576 C C . GLY A 1 71 ? -1.225 9.281 5.645 1 98.88 71 GLY A C 1
ATOM 577 O O . GLY A 1 71 ? -1.859 8.547 4.879 1 98.88 71 GLY A O 1
ATOM 578 N N . ILE A 1 72 ? -0.426 10.219 5.262 1 98.88 72 ILE A N 1
ATOM 579 C CA . ILE A 1 72 ? -0.256 10.539 3.848 1 98.88 72 ILE A CA 1
ATOM 580 C C . ILE A 1 72 ? 0.409 9.367 3.129 1 98.88 72 ILE A C 1
ATOM 582 O O . ILE A 1 72 ? -0.086 8.898 2.102 1 98.88 72 ILE A O 1
ATOM 586 N N . CYS A 1 73 ? 1.453 8.867 3.682 1 98.25 73 CYS A N 1
ATOM 587 C CA . CYS A 1 73 ? 2.18 7.75 3.082 1 98.25 73 CYS A CA 1
ATOM 588 C C . CYS A 1 73 ? 1.282 6.527 2.943 1 98.25 73 CYS A C 1
ATOM 590 O O . CYS A 1 73 ? 1.275 5.871 1.899 1 98.25 73 CYS A O 1
ATOM 592 N N . ASN A 1 74 ? 0.472 6.301 3.908 1 97.38 74 ASN A N 1
ATOM 593 C CA . ASN A 1 74 ? -0.395 5.129 3.922 1 97.38 74 ASN A CA 1
ATOM 594 C C . ASN A 1 74 ? -1.519 5.25 2.896 1 97.38 74 ASN A C 1
ATOM 596 O O . ASN A 1 74 ? -1.986 4.242 2.361 1 97.38 74 ASN A O 1
ATOM 600 N N . SER A 1 75 ? -1.881 6.406 2.609 1 98.31 75 SER A N 1
ATOM 601 C CA . SER A 1 75 ? -3.098 6.574 1.821 1 98.31 75 SER A CA 1
ATOM 602 C C . SER A 1 75 ? -2.773 6.945 0.378 1 98.31 75 SER A C 1
ATOM 604 O O . SER A 1 75 ? -3.596 6.746 -0.519 1 98.31 75 SER A O 1
ATOM 606 N N . CYS A 1 76 ? -1.593 7.434 0.1 1 98.31 76 CYS A N 1
ATOM 607 C CA . CYS A 1 76 ? -1.321 8.039 -1.2 1 98.31 76 CYS A CA 1
ATOM 608 C C . CYS A 1 76 ? -1.029 6.969 -2.248 1 98.31 76 CYS A C 1
ATOM 610 O O . CYS A 1 76 ? -0.875 7.277 -3.43 1 98.31 76 CYS A O 1
ATOM 612 N N . VAL A 1 77 ? -1.039 5.703 -1.813 1 96.56 77 VAL A N 1
ATOM 613 C CA . VAL A 1 77 ? -0.894 4.613 -2.773 1 96.56 77 VAL A CA 1
ATOM 614 C C . VAL A 1 77 ? -2.123 4.551 -3.676 1 96.56 77 VAL A C 1
ATOM 616 O O . VAL A 1 77 ? -2.061 4.012 -4.781 1 96.56 77 VAL A O 1
ATOM 619 N N . ASP A 1 78 ? -3.232 5.062 -3.184 1 96.88 78 ASP A N 1
ATOM 620 C CA . ASP A 1 78 ? -4.445 5.184 -3.986 1 96.88 78 ASP A CA 1
ATOM 621 C C . ASP A 1 78 ? -4.406 6.438 -4.855 1 96.88 78 ASP A C 1
ATOM 623 O O . ASP A 1 78 ? -4.238 7.547 -4.348 1 96.88 78 ASP A O 1
ATOM 627 N N . PRO A 1 79 ? -4.648 6.285 -6.109 1 94.62 79 PRO A N 1
ATOM 628 C CA . PRO A 1 79 ? -4.512 7.426 -7.016 1 94.62 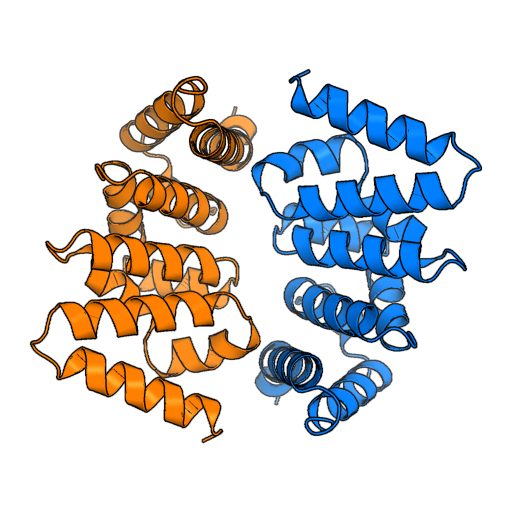79 PRO A CA 1
ATOM 629 C C . PRO A 1 79 ? -5.477 8.562 -6.684 1 94.62 79 PRO A C 1
ATOM 631 O O . PRO A 1 79 ? -5.145 9.734 -6.875 1 94.62 79 PRO A O 1
ATOM 634 N N . ALA A 1 80 ? -6.621 8.266 -6.242 1 96.19 80 ALA A N 1
ATOM 635 C CA . ALA A 1 80 ? -7.57 9.312 -5.883 1 96.19 80 ALA A CA 1
ATOM 636 C C . ALA A 1 80 ? -7.062 10.125 -4.699 1 96.19 80 ALA A C 1
ATOM 638 O O . ALA A 1 80 ? -7.211 11.352 -4.668 1 96.19 80 ALA A O 1
ATOM 639 N N . ASN A 1 81 ? -6.48 9.422 -3.756 1 98.31 81 ASN A N 1
ATOM 640 C CA . ASN A 1 81 ? -5.883 10.109 -2.617 1 98.31 81 ASN A CA 1
ATOM 641 C C . ASN A 1 81 ? -4.68 10.945 -3.039 1 98.31 81 ASN A C 1
ATOM 643 O O . ASN A 1 81 ? -4.531 12.086 -2.605 1 98.31 81 ASN A O 1
ATOM 647 N N . ALA A 1 82 ? -3.854 10.398 -3.881 1 97.88 82 ALA A N 1
ATOM 648 C CA . ALA A 1 82 ? -2.68 11.109 -4.379 1 97.88 82 ALA A CA 1
ATOM 649 C C . ALA A 1 82 ? -3.084 12.391 -5.105 1 97.88 82 ALA A C 1
ATOM 651 O O . ALA A 1 82 ? -2.447 13.438 -4.938 1 97.88 82 ALA A O 1
ATOM 652 N N . ALA A 1 83 ? -4.137 12.312 -5.867 1 97.19 83 ALA A N 1
ATOM 653 C CA . ALA A 1 83 ? -4.613 13.469 -6.621 1 97.19 83 ALA A CA 1
ATOM 654 C C . ALA A 1 83 ? -5.074 14.578 -5.684 1 97.19 83 ALA A C 1
ATOM 656 O O . ALA A 1 83 ? -4.766 15.75 -5.902 1 97.19 83 ALA A O 1
ATOM 657 N N . ILE A 1 84 ? -5.746 14.203 -4.66 1 98.31 84 ILE A N 1
ATOM 658 C CA . ILE A 1 84 ? -6.254 15.18 -3.701 1 98.31 84 ILE A CA 1
ATOM 659 C C . ILE A 1 84 ? -5.086 15.859 -2.982 1 98.31 84 ILE A C 1
ATOM 661 O O . ILE A 1 84 ? -5.059 17.078 -2.84 1 98.31 84 ILE A O 1
ATOM 665 N N . LEU A 1 85 ? -4.121 15.062 -2.6 1 98.44 85 LEU A N 1
ATOM 666 C CA . LEU A 1 85 ? -2.951 15.586 -1.903 1 98.44 85 LEU A CA 1
ATOM 667 C C . LEU A 1 85 ? -2.182 16.562 -2.791 1 98.44 85 LEU A C 1
ATOM 669 O O . LEU A 1 85 ? -1.733 17.609 -2.326 1 98.44 85 LEU A O 1
ATOM 673 N N . THR A 1 86 ? -2.125 16.25 -4.062 1 97.81 86 THR A N 1
ATOM 674 C CA . THR A 1 86 ? -1.436 17.094 -5.027 1 97.81 86 THR A CA 1
ATOM 675 C C . THR A 1 86 ? -2.219 18.375 -5.277 1 97.81 86 THR A C 1
ATOM 677 O O . THR A 1 86 ? -1.646 19.469 -5.289 1 97.81 86 THR A O 1
ATOM 680 N N . GLN A 1 87 ? -3.477 18.266 -5.395 1 97.19 87 GLN A N 1
ATOM 681 C CA . GLN A 1 87 ? -4.344 19.406 -5.672 1 97.19 87 GLN A CA 1
ATOM 682 C C . GLN A 1 87 ? -4.355 20.391 -4.5 1 97.19 87 GLN A C 1
ATOM 684 O O . GLN A 1 87 ? -4.52 21.594 -4.695 1 97.19 87 GLN A O 1
ATOM 689 N N . CYS A 1 88 ? -4.133 19.875 -3.346 1 97.38 88 CYS A N 1
ATOM 690 C CA . CYS A 1 88 ? -4.137 20.703 -2.141 1 97.38 88 CYS A CA 1
ATOM 691 C C . CYS A 1 88 ? -2.744 21.25 -1.852 1 97.38 88 CYS A C 1
ATOM 693 O O . CYS A 1 88 ? -2.463 21.688 -0.732 1 97.38 88 CYS A O 1
ATOM 695 N N . ASP A 1 89 ? -1.894 21.156 -2.793 1 96.5 89 ASP A N 1
ATOM 696 C CA . ASP A 1 89 ? -0.535 21.688 -2.689 1 96.5 89 ASP A CA 1
ATOM 697 C C . ASP A 1 89 ? 0.236 21 -1.565 1 96.5 89 ASP A C 1
ATOM 699 O O . ASP A 1 89 ? 0.954 21.656 -0.807 1 96.5 89 ASP A O 1
ATOM 703 N N . GLY A 1 90 ? 0.052 19.688 -1.517 1 98.5 90 GLY A N 1
ATOM 704 C CA . GLY A 1 90 ? 0.668 18.906 -0.456 1 98.5 90 GLY A CA 1
ATOM 705 C C . GLY A 1 90 ? 2.111 18.531 -0.747 1 98.5 90 GLY A C 1
ATOM 706 O O . GLY A 1 90 ? 2.877 18.234 0.171 1 98.5 90 GLY A O 1
ATOM 707 N N . ILE A 1 91 ? 2.586 18.609 -1.954 1 98.25 91 ILE A N 1
ATOM 708 C CA . ILE A 1 91 ? 3.883 18.109 -2.377 1 98.25 91 ILE A CA 1
ATOM 709 C C . ILE A 1 91 ? 4.996 18.875 -1.676 1 98.25 91 ILE A C 1
ATOM 711 O O . ILE A 1 91 ? 5.895 18.281 -1.076 1 98.25 91 ILE A O 1
ATOM 715 N N . PRO A 1 92 ? 4.941 20.203 -1.638 1 98.19 92 PRO A N 1
ATOM 716 C CA . PRO A 1 92 ? 6.008 20.922 -0.942 1 98.19 92 PRO A CA 1
ATOM 717 C C . PRO A 1 92 ? 6.082 20.578 0.543 1 98.19 92 PRO A C 1
ATOM 719 O O . PRO A 1 92 ? 7.176 20.516 1.11 1 98.19 92 PRO A O 1
ATOM 722 N N . LEU A 1 93 ? 4.965 20.328 1.149 1 98.75 93 LEU A N 1
ATOM 723 C CA . LEU A 1 93 ? 4.938 19.984 2.566 1 98.75 93 LEU A CA 1
ATOM 724 C C . LEU A 1 93 ? 5.57 18.609 2.799 1 98.75 93 LEU A C 1
ATOM 726 O O . LEU A 1 93 ? 6.309 18.422 3.768 1 98.75 93 LEU A O 1
ATOM 730 N N . VAL A 1 94 ? 5.277 17.688 1.929 1 98.81 94 VAL A N 1
ATOM 731 C CA . VAL A 1 94 ? 5.871 16.359 2.014 1 98.81 94 VAL A CA 1
ATOM 732 C C . VAL A 1 94 ? 7.387 16.453 1.839 1 98.81 94 VAL A C 1
ATOM 734 O O . VAL A 1 94 ? 8.141 15.836 2.584 1 98.81 94 VAL A O 1
ATOM 737 N N . ILE A 1 95 ? 7.816 17.25 0.894 1 98.62 95 ILE A N 1
ATOM 738 C CA . ILE A 1 95 ? 9.234 17.453 0.633 1 98.62 95 ILE A CA 1
ATOM 739 C C . ILE A 1 95 ? 9.914 18.031 1.876 1 98.62 95 ILE A C 1
ATOM 741 O O . ILE A 1 95 ? 11.016 17.609 2.238 1 98.62 95 ILE A O 1
ATOM 745 N N . GLN A 1 96 ? 9.25 18.922 2.531 1 98.31 96 GLN A N 1
ATOM 746 C CA . GLN A 1 96 ? 9.805 19.547 3.723 1 98.31 96 GLN A CA 1
ATOM 747 C C . GLN A 1 96 ? 10.055 18.531 4.824 1 98.31 96 GLN A C 1
ATOM 749 O O . GLN A 1 96 ? 10.977 18.688 5.633 1 98.31 96 GLN A O 1
ATOM 754 N N . CYS A 1 97 ? 9.328 17.484 4.887 1 98.38 97 CYS A N 1
ATOM 755 C CA . CYS A 1 97 ? 9.469 16.453 5.902 1 98.38 97 CYS A CA 1
ATOM 756 C C . CYS A 1 97 ? 10.773 15.688 5.734 1 98.38 97 CYS A C 1
ATOM 758 O O . CYS A 1 97 ? 11.211 14.977 6.645 1 98.38 97 CYS A O 1
ATOM 760 N N . LEU A 1 98 ? 11.469 15.812 4.594 1 97.25 98 LEU A N 1
ATOM 761 C CA . LEU A 1 98 ? 12.758 15.172 4.371 1 97.25 98 LEU A CA 1
ATOM 762 C C . LEU A 1 98 ? 13.828 15.766 5.281 1 97.25 98 LEU A C 1
ATOM 764 O O . LEU A 1 98 ? 14.875 15.148 5.5 1 97.25 98 LEU A O 1
ATOM 768 N N . SER A 1 99 ? 13.531 16.922 5.793 1 96.75 99 SER A N 1
ATOM 769 C CA . SER A 1 99 ? 14.508 17.594 6.641 1 96.75 99 SER A CA 1
ATOM 770 C C . SER A 1 99 ? 14.188 17.391 8.117 1 96.75 99 SER A C 1
ATOM 772 O O . SER A 1 99 ? 14.773 18.047 8.984 1 96.75 99 SER A O 1
ATOM 774 N N . SER A 1 100 ? 13.25 16.562 8.453 1 96.62 100 SER A N 1
ATOM 775 C CA . SER A 1 100 ? 12.844 16.328 9.836 1 96.62 100 SER A CA 1
ATOM 776 C C . SER A 1 100 ? 13.953 15.664 10.633 1 96.62 100 SER A C 1
ATOM 778 O O . SER A 1 100 ? 14.672 14.805 10.117 1 96.62 100 SER A O 1
ATOM 780 N N . PRO A 1 101 ? 14.07 15.992 11.891 1 95.06 101 PRO A N 1
ATOM 781 C CA . PRO A 1 101 ? 15.008 15.273 12.758 1 95.06 101 PRO A CA 1
ATOM 782 C C . PRO A 1 101 ? 14.5 13.898 13.172 1 95.06 101 PRO A C 1
ATOM 784 O O . PRO A 1 101 ? 15.234 13.117 13.773 1 95.06 101 PRO A O 1
ATOM 787 N N . VAL A 1 102 ? 13.219 13.656 12.961 1 95.5 102 VAL A N 1
ATOM 788 C CA . VAL A 1 102 ? 12.586 12.391 13.32 1 95.5 102 VAL A CA 1
ATOM 789 C C . VAL A 1 102 ? 12.734 11.391 12.172 1 95.5 102 VAL A C 1
ATOM 791 O O . VAL A 1 102 ? 12.18 11.602 11.086 1 95.5 102 VAL A O 1
ATOM 794 N N . ARG A 1 103 ? 13.375 10.289 12.391 1 93.06 103 ARG A N 1
ATOM 795 C CA . ARG A 1 103 ? 13.719 9.312 11.359 1 93.06 103 ARG A CA 1
ATOM 796 C C . ARG A 1 103 ? 12.461 8.773 10.68 1 93.06 103 ARG A C 1
ATOM 798 O O . ARG A 1 103 ? 12.414 8.68 9.453 1 93.06 103 ARG A O 1
ATOM 805 N N . ASN A 1 104 ? 11.5 8.438 11.469 1 95.38 104 ASN A N 1
ATOM 806 C CA . ASN A 1 104 ? 10.289 7.855 10.922 1 95.38 104 ASN A CA 1
ATOM 807 C C . ASN A 1 104 ? 9.547 8.836 10.016 1 95.38 104 ASN A C 1
ATOM 809 O O . ASN A 1 104 ? 8.938 8.438 9.023 1 95.38 104 ASN A O 1
ATOM 813 N N . THR A 1 105 ? 9.625 10.102 10.359 1 97.75 105 THR A N 1
ATOM 814 C CA . THR A 1 105 ? 9.039 11.141 9.523 1 97.75 105 THR A CA 1
ATOM 815 C C . THR A 1 105 ? 9.695 11.164 8.148 1 97.75 105 THR A C 1
ATOM 817 O O . THR A 1 105 ? 9.016 11.188 7.121 1 97.75 105 THR A O 1
ATOM 820 N N . VAL A 1 106 ? 10.977 11.031 8.164 1 96.62 106 VAL A N 1
ATOM 821 C CA . VAL A 1 106 ? 11.727 11.016 6.91 1 96.62 106 VAL A CA 1
ATOM 822 C C . VAL A 1 106 ? 11.367 9.766 6.113 1 96.62 106 VAL A C 1
ATOM 824 O O . VAL A 1 106 ? 11.141 9.828 4.902 1 96.62 106 VAL A O 1
ATOM 827 N N . ASN A 1 107 ? 11.258 8.664 6.789 1 95.94 107 ASN A N 1
ATOM 828 C CA . ASN A 1 107 ? 10.906 7.406 6.141 1 95.94 107 ASN A CA 1
ATOM 829 C C . ASN A 1 107 ? 9.539 7.488 5.465 1 95.94 107 ASN A C 1
ATOM 831 O O . ASN A 1 107 ? 9.391 7.086 4.309 1 95.94 107 ASN A O 1
ATOM 835 N N . TYR A 1 108 ? 8.594 8.031 6.141 1 97.62 108 TYR A N 1
ATOM 836 C CA . TYR A 1 108 ? 7.25 8.195 5.59 1 97.62 108 TYR A CA 1
ATOM 837 C C . TYR A 1 108 ? 7.262 9.141 4.398 1 97.62 108 TYR A C 1
ATOM 839 O O . TYR A 1 108 ? 6.555 8.914 3.41 1 97.62 108 TYR A O 1
ATOM 847 N N . ALA A 1 109 ? 8.062 10.172 4.52 1 98.25 109 ALA A N 1
ATOM 848 C CA . ALA A 1 109 ? 8.148 11.141 3.43 1 98.25 109 ALA A CA 1
ATOM 849 C C . ALA A 1 109 ? 8.711 10.5 2.164 1 98.25 109 ALA A C 1
ATOM 851 O O . ALA A 1 109 ? 8.1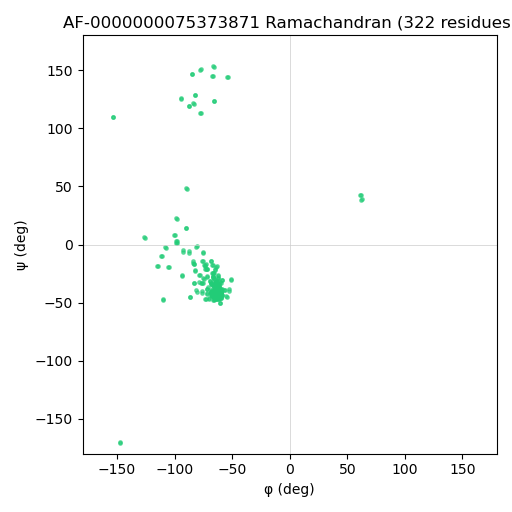88 10.711 1.067 1 98.25 109 ALA A O 1
ATOM 852 N N . LEU A 1 110 ? 9.75 9.719 2.338 1 97.62 110 LEU A N 1
ATOM 853 C CA . LEU A 1 110 ? 10.344 9.016 1.206 1 97.62 110 LEU A CA 1
ATOM 854 C C . LEU A 1 110 ? 9.328 8.07 0.567 1 97.62 110 LEU A C 1
ATOM 856 O O . LEU A 1 110 ? 9.18 8.047 -0.657 1 97.62 110 LEU A O 1
ATOM 860 N N . GLY A 1 111 ? 8.648 7.352 1.413 1 97.44 111 GLY A N 1
ATOM 861 C CA . GLY A 1 111 ? 7.609 6.469 0.913 1 97.44 111 GLY A CA 1
ATOM 862 C C . GLY A 1 111 ? 6.5 7.203 0.188 1 97.44 111 GLY A C 1
ATOM 863 O O . GLY A 1 111 ? 6.078 6.793 -0.894 1 97.44 111 GLY A O 1
ATOM 864 N N . ALA A 1 112 ? 6.051 8.258 0.769 1 98.44 112 ALA A N 1
ATOM 865 C CA . ALA A 1 112 ? 4.996 9.055 0.143 1 98.44 112 ALA A CA 1
ATOM 866 C C . ALA A 1 112 ? 5.441 9.586 -1.217 1 98.44 112 ALA A C 1
ATOM 868 O O . ALA A 1 112 ? 4.695 9.5 -2.197 1 98.44 112 ALA A O 1
ATOM 869 N N . LEU A 1 113 ? 6.664 10.094 -1.272 1 98.31 113 LEU A N 1
ATOM 870 C CA . LEU A 1 113 ? 7.176 10.648 -2.521 1 98.31 113 LEU A CA 1
ATOM 871 C C . LEU A 1 113 ? 7.305 9.562 -3.584 1 98.31 113 LEU A C 1
ATOM 873 O O . LEU A 1 113 ? 7.086 9.82 -4.77 1 98.31 113 LEU A O 1
ATOM 877 N N . TYR A 1 114 ? 7.621 8.359 -3.125 1 97.62 114 TYR A N 1
ATOM 878 C CA . TYR A 1 114 ? 7.695 7.23 -4.047 1 97.62 114 TYR A CA 1
ATOM 879 C C . TYR A 1 114 ? 6.379 7.051 -4.793 1 97.62 114 TYR A C 1
ATOM 881 O O . TYR A 1 114 ? 6.371 6.832 -6.008 1 97.62 114 TYR A O 1
ATOM 889 N N . TYR A 1 115 ? 5.293 7.246 -4.105 1 97.25 115 TYR A N 1
ATOM 890 C CA . TYR A 1 115 ? 3.99 6.969 -4.699 1 97.25 115 TYR A CA 1
ATOM 891 C C . TYR A 1 115 ? 3.396 8.227 -5.328 1 97.25 115 TYR A C 1
ATOM 893 O O . TYR A 1 115 ? 2.654 8.141 -6.309 1 97.25 115 TYR A O 1
ATOM 901 N N . LEU A 1 116 ? 3.752 9.391 -4.852 1 98.19 116 LEU A N 1
ATOM 902 C CA . LEU A 1 116 ? 3.135 10.641 -5.289 1 98.19 116 LEU A CA 1
ATOM 903 C C . LEU A 1 116 ? 3.777 11.133 -6.582 1 98.19 116 LEU A C 1
ATOM 905 O O . LEU A 1 116 ? 3.119 11.789 -7.395 1 98.19 116 LEU A O 1
ATOM 909 N N . CYS A 1 117 ? 5.051 10.898 -6.777 1 97.69 117 CYS A N 1
ATOM 910 C CA . CYS A 1 117 ? 5.781 11.43 -7.926 1 97.69 117 CYS A CA 1
ATOM 911 C C . CYS A 1 117 ? 5.266 10.828 -9.227 1 97.69 117 CYS A C 1
ATOM 913 O O . CYS A 1 117 ? 5.188 9.602 -9.359 1 97.69 117 CYS A O 1
ATOM 915 N N . ASN A 1 118 ? 4.887 11.68 -10.039 1 94.75 118 ASN A N 1
ATOM 916 C CA . ASN A 1 118 ? 4.422 11.266 -11.359 1 94.75 118 ASN A CA 1
ATOM 917 C C . ASN A 1 118 ? 4.746 12.32 -12.414 1 94.75 118 ASN A C 1
ATOM 919 O O . ASN A 1 118 ? 5.449 13.289 -12.133 1 94.75 118 ASN A O 1
ATOM 923 N N . LYS A 1 119 ? 4.195 12.141 -13.609 1 93.25 119 LYS A N 1
ATOM 924 C CA . LYS A 1 119 ? 4.555 13 -14.727 1 93.25 119 LYS A CA 1
ATOM 925 C C . LYS A 1 119 ? 4.094 14.438 -14.492 1 93.25 119 LYS A C 1
ATOM 927 O O . LYS A 1 119 ? 4.773 15.383 -14.883 1 93.25 119 LYS A O 1
ATOM 932 N N . SER A 1 120 ? 3.029 14.602 -13.758 1 93.12 120 SER A N 1
ATOM 933 C CA . SER A 1 120 ? 2.414 15.914 -13.617 1 93.12 120 SER A CA 1
ATOM 934 C C . SER A 1 120 ? 3.125 16.75 -12.547 1 93.12 120 SER A C 1
ATOM 936 O O . SER A 1 120 ? 3.061 17.969 -12.562 1 93.12 120 SER A O 1
ATOM 938 N N . ASN A 1 121 ? 3.818 16.031 -11.656 1 95 121 ASN A N 1
ATOM 939 C CA . ASN A 1 121 ? 4.395 16.797 -10.547 1 95 121 ASN A CA 1
ATOM 940 C C . ASN A 1 121 ? 5.895 16.547 -10.414 1 95 121 ASN A C 1
ATOM 942 O O . ASN A 1 121 ? 6.531 17.047 -9.492 1 95 121 ASN A O 1
ATOM 946 N N . ARG A 1 122 ? 6.473 15.844 -11.297 1 95.69 122 ARG A N 1
ATOM 947 C CA . ARG A 1 122 ? 7.867 15.414 -11.203 1 95.69 122 ARG A CA 1
ATOM 948 C C . ARG A 1 122 ? 8.812 16.609 -11.227 1 95.69 122 ARG A C 1
ATOM 950 O O . ARG A 1 122 ? 9.867 16.594 -10.594 1 95.69 122 ARG A O 1
ATOM 957 N N . GLU A 1 123 ? 8.43 17.656 -11.93 1 95.19 123 GLU A N 1
ATOM 958 C CA . GLU A 1 123 ? 9.297 18.828 -12 1 95.19 123 GLU A CA 1
ATOM 959 C C . GLU A 1 123 ? 9.508 19.438 -10.617 1 95.19 123 GLU A C 1
ATOM 961 O O . GLU A 1 123 ? 10.602 19.891 -10.289 1 95.19 123 GLU A O 1
ATOM 966 N N . GLU A 1 124 ? 8.461 19.375 -9.867 1 95.38 124 GLU A N 1
ATOM 967 C CA . GLU A 1 124 ? 8.547 19.922 -8.516 1 95.38 124 GLU A CA 1
ATOM 968 C C . GLU A 1 124 ? 9.305 19 -7.582 1 95.38 124 GLU A C 1
ATOM 970 O O . GLU A 1 124 ? 10.117 19.453 -6.77 1 95.38 124 GLU A O 1
ATOM 975 N N . ILE A 1 125 ? 9.094 17.734 -7.684 1 97.31 125 ILE A N 1
ATOM 976 C CA . ILE A 1 125 ? 9.648 16.75 -6.773 1 97.31 125 ILE A CA 1
ATOM 977 C C . ILE A 1 125 ? 11.109 16.484 -7.121 1 97.31 125 ILE A C 1
ATOM 979 O O . ILE A 1 125 ? 11.953 16.312 -6.23 1 97.31 125 ILE A O 1
ATOM 983 N N . LEU A 1 126 ? 11.438 16.578 -8.375 1 97.88 126 LEU A N 1
ATOM 984 C CA . LEU A 1 126 ? 12.781 16.188 -8.805 1 97.88 126 LEU A CA 1
ATOM 985 C C . LEU A 1 126 ? 13.672 17.422 -8.961 1 97.88 126 LEU A C 1
ATOM 987 O O . LEU A 1 126 ? 14.625 17.406 -9.742 1 97.88 126 LEU A O 1
ATOM 991 N N . LYS A 1 127 ? 13.312 18.453 -8.297 1 97.12 127 LYS A N 1
ATOM 992 C CA . LYS A 1 127 ? 14.25 19.578 -8.219 1 97.12 127 LYS A CA 1
ATOM 993 C C . LYS A 1 127 ? 15.609 19.109 -7.695 1 97.12 127 LYS A C 1
ATOM 995 O O . LYS A 1 127 ? 15.68 18.234 -6.828 1 97.12 127 LYS A O 1
ATOM 1000 N N . PRO A 1 128 ? 16.703 19.672 -8.18 1 97.12 128 PRO A N 1
ATOM 1001 C CA . PRO A 1 128 ? 18.047 19.219 -7.828 1 97.12 128 PRO A CA 1
ATOM 1002 C C . PRO A 1 128 ? 18.281 19.156 -6.316 1 97.12 128 PRO A C 1
ATOM 1004 O O . PRO A 1 128 ? 18.906 18.203 -5.828 1 97.12 128 PRO A O 1
ATOM 1007 N N . GLU A 1 129 ? 17.75 20.109 -5.602 1 97.19 129 GLU A N 1
ATOM 1008 C CA . GLU A 1 129 ? 17.969 20.125 -4.156 1 97.19 129 GLU A CA 1
ATOM 1009 C C . GLU A 1 129 ? 17.281 18.953 -3.477 1 97.19 129 GLU A C 1
ATOM 1011 O O . GLU A 1 129 ? 17.781 18.422 -2.48 1 97.19 129 GLU A O 1
ATOM 1016 N N . VAL A 1 130 ? 16.188 18.578 -3.988 1 97.69 130 VAL A N 1
ATOM 1017 C CA . VAL A 1 130 ? 15.445 17.453 -3.428 1 97.69 130 VAL A CA 1
ATOM 1018 C C . VAL A 1 130 ? 16.156 16.141 -3.775 1 97.69 130 VAL A C 1
ATOM 1020 O O . VAL A 1 130 ? 16.375 15.297 -2.904 1 97.69 130 VAL A O 1
ATOM 1023 N N . VAL A 1 131 ? 16.547 15.977 -5.039 1 97.88 131 VAL A N 1
ATOM 1024 C CA . VAL A 1 131 ? 17.25 14.781 -5.492 1 97.88 131 VAL A CA 1
ATOM 1025 C C . VAL A 1 131 ? 18.547 14.617 -4.715 1 97.88 131 VAL A C 1
ATOM 1027 O O . VAL A 1 131 ? 18.906 13.508 -4.301 1 97.88 131 VAL A O 1
ATOM 1030 N N . ASP A 1 132 ? 19.203 15.711 -4.449 1 97.44 132 ASP A N 1
ATOM 1031 C CA . ASP A 1 132 ? 20.469 15.68 -3.701 1 97.44 132 ASP A CA 1
ATOM 1032 C C . ASP A 1 132 ? 20.25 15.125 -2.293 1 97.44 132 ASP A C 1
ATOM 1034 O O . ASP A 1 132 ? 21.031 14.305 -1.814 1 97.44 132 ASP A O 1
ATOM 1038 N N . VAL A 1 133 ? 19.234 15.586 -1.676 1 96.62 133 VAL A N 1
ATOM 1039 C CA . VAL A 1 133 ? 18.922 15.133 -0.324 1 96.62 133 VAL A CA 1
ATOM 1040 C C . VAL A 1 133 ? 18.625 13.633 -0.338 1 96.62 133 VAL A C 1
ATOM 1042 O O . VAL A 1 133 ? 19.125 12.891 0.513 1 96.62 133 VAL A O 1
ATOM 1045 N N . ILE A 1 134 ? 17.859 13.172 -1.298 1 97.12 134 ILE A N 1
ATOM 1046 C CA . ILE A 1 134 ? 17.469 11.766 -1.376 1 97.12 134 ILE A CA 1
ATOM 1047 C C . ILE A 1 134 ? 18.688 10.906 -1.694 1 97.12 134 ILE A C 1
ATOM 1049 O O . ILE A 1 134 ? 18.828 9.797 -1.17 1 97.12 134 ILE A O 1
ATOM 1053 N N . GLU A 1 135 ? 19.609 11.43 -2.48 1 96.94 135 GLU A N 1
ATOM 1054 C CA . GLU A 1 135 ? 20.844 10.719 -2.773 1 96.94 135 GLU A CA 1
ATOM 1055 C C . GLU A 1 135 ? 21.688 10.547 -1.516 1 96.94 135 GLU A C 1
ATOM 1057 O O . GLU A 1 135 ? 22.312 9.508 -1.317 1 96.94 135 GLU A O 1
ATOM 1062 N N . ARG A 1 136 ? 21.672 11.555 -0.727 1 95.06 136 ARG A N 1
ATOM 1063 C CA . ARG A 1 136 ? 22.406 11.461 0.53 1 95.06 136 ARG A CA 1
ATOM 1064 C C . ARG A 1 136 ? 21.797 10.406 1.442 1 95.06 136 ARG A C 1
ATOM 1066 O O . ARG A 1 136 ? 22.531 9.633 2.076 1 95.06 136 ARG A O 1
ATOM 1073 N N . TYR A 1 137 ? 20.5 10.344 1.521 1 94.94 137 TYR A N 1
ATOM 1074 C CA . TYR A 1 137 ? 19.828 9.312 2.303 1 94.94 137 TYR A CA 1
ATOM 1075 C C . TYR A 1 137 ? 20.125 7.926 1.742 1 94.94 137 TYR A C 1
ATOM 1077 O O . TYR A 1 137 ? 20.328 6.973 2.498 1 94.94 137 TYR A O 1
ATOM 1085 N N . ALA A 1 138 ? 20.156 7.812 0.42 1 94.75 138 ALA A N 1
ATOM 1086 C CA . ALA A 1 138 ? 20.453 6.539 -0.229 1 94.75 138 ALA A CA 1
ATOM 1087 C C . ALA A 1 138 ? 21.859 6.055 0.114 1 94.75 138 ALA A C 1
ATOM 1089 O O . ALA A 1 138 ? 22.094 4.848 0.242 1 94.75 138 ALA A O 1
ATOM 1090 N N . ALA A 1 139 ? 22.734 6.992 0.318 1 92.31 139 ALA A N 1
ATOM 1091 C CA . ALA A 1 139 ? 24.141 6.684 0.586 1 92.31 139 ALA A CA 1
ATOM 1092 C C . ALA A 1 139 ? 24.359 6.375 2.064 1 92.31 139 ALA A C 1
ATOM 1094 O O . ALA A 1 139 ? 25.391 5.797 2.439 1 92.31 139 ALA A O 1
ATOM 1095 N N . ALA A 1 140 ? 23.391 6.707 2.895 1 87.12 140 ALA A N 1
ATOM 1096 C CA . ALA A 1 140 ? 23.562 6.602 4.344 1 87.12 140 ALA A CA 1
ATOM 1097 C C . ALA A 1 140 ? 23.125 5.23 4.848 1 87.12 140 ALA A C 1
ATOM 1099 O O . ALA A 1 140 ? 22.406 5.125 5.836 1 87.12 140 ALA A O 1
ATOM 1100 N N . GLN A 1 141 ? 23.516 4.191 4.285 1 81.75 141 GLN A N 1
ATOM 1101 C CA . GLN A 1 141 ? 23.062 2.834 4.594 1 81.75 141 GLN A CA 1
ATOM 1102 C C . GLN A 1 141 ? 23.5 2.416 5.992 1 81.75 141 GLN A C 1
ATOM 1104 O O . GLN A 1 141 ? 22.812 1.633 6.652 1 81.75 141 GLN A O 1
ATOM 1109 N N . THR A 1 142 ? 24.484 2.969 6.484 1 76.25 142 THR A N 1
ATOM 1110 C CA . THR A 1 142 ? 25.047 2.588 7.773 1 76.25 142 THR A CA 1
ATOM 1111 C C . THR A 1 142 ? 24.219 3.162 8.914 1 76.25 142 THR A C 1
ATOM 1113 O O . THR A 1 142 ? 24.172 2.592 10.008 1 76.25 142 THR A O 1
ATOM 1116 N N . VAL A 1 143 ? 23.578 4.203 8.648 1 71 143 VAL A N 1
ATOM 1117 C CA . VAL A 1 143 ? 22.844 4.871 9.719 1 71 143 VAL A CA 1
ATOM 1118 C C . VAL A 1 143 ? 21.453 4.254 9.859 1 71 143 VAL A C 1
ATOM 1120 O O . VAL A 1 143 ? 21 3.973 10.969 1 71 143 VAL A O 1
ATOM 1123 N N . ASN A 1 144 ? 20.766 4.035 8.742 1 79.56 144 ASN A N 1
ATOM 1124 C CA . ASN A 1 144 ? 19.422 3.459 8.742 1 79.56 144 ASN A CA 1
ATOM 1125 C C . ASN A 1 144 ? 19.125 2.736 7.434 1 79.56 144 ASN A C 1
ATOM 1127 O O . ASN A 1 144 ? 18.875 3.377 6.41 1 79.56 144 ASN A O 1
ATOM 1131 N N . VAL A 1 145 ? 19.078 1.574 7.555 1 83.19 145 VAL A N 1
ATOM 1132 C CA . VAL A 1 145 ? 18.984 0.747 6.355 1 83.19 145 VAL A CA 1
ATOM 1133 C C . VAL A 1 145 ? 17.609 0.959 5.703 1 83.19 145 VAL A C 1
ATOM 1135 O O . VAL A 1 145 ? 17.516 1.075 4.48 1 83.19 145 VAL A O 1
ATOM 1138 N N . SER A 1 146 ? 16.594 1.045 6.484 1 82.25 146 SER A N 1
ATOM 1139 C CA . SER A 1 146 ? 15.25 1.169 5.938 1 82.25 146 SER A CA 1
ATOM 1140 C C . SER A 1 146 ? 15.086 2.469 5.16 1 82.25 146 SER A C 1
ATOM 1142 O O . SER A 1 146 ? 14.555 2.469 4.047 1 82.25 146 SER A O 1
ATOM 1144 N N . PHE A 1 147 ? 15.625 3.547 5.746 1 82.75 147 PHE A N 1
ATOM 1145 C CA . PHE A 1 147 ? 15.477 4.836 5.078 1 82.75 147 PHE A CA 1
ATOM 1146 C C . PHE A 1 147 ? 16.328 4.895 3.818 1 82.75 147 PHE A C 1
ATOM 1148 O O . PHE A 1 147 ? 15.891 5.391 2.781 1 82.75 147 PHE A O 1
ATOM 1155 N N . SER A 1 148 ? 17.484 4.301 3.869 1 91.62 148 SER A N 1
ATOM 1156 C CA . SER A 1 148 ? 18.359 4.25 2.699 1 91.62 148 SER A CA 1
ATOM 1157 C C . SER A 1 148 ? 17.719 3.436 1.575 1 91.62 148 SER A C 1
ATOM 1159 O O . SER A 1 148 ? 17.766 3.832 0.409 1 91.62 148 SER A O 1
ATOM 1161 N N . ASN A 1 149 ? 17.109 2.367 1.906 1 92.5 149 ASN A N 1
ATOM 1162 C CA . ASN A 1 149 ? 16.469 1.506 0.923 1 92.5 149 ASN A CA 1
ATOM 1163 C C . ASN A 1 149 ? 15.32 2.227 0.216 1 92.5 149 ASN A C 1
ATOM 1165 O O . ASN A 1 149 ? 15.188 2.141 -1.007 1 92.5 149 ASN A O 1
ATOM 1169 N N . LEU A 1 150 ? 14.539 2.947 0.92 1 94.5 150 LEU A N 1
ATOM 1170 C CA . LEU A 1 150 ? 13.422 3.672 0.332 1 94.5 150 LEU A CA 1
ATOM 1171 C C . LEU A 1 150 ? 13.914 4.797 -0.575 1 94.5 150 LEU A C 1
ATOM 1173 O O . LEU A 1 150 ? 13.336 5.039 -1.638 1 94.5 150 LEU A O 1
ATOM 1177 N N . ALA A 1 151 ? 14.953 5.422 -0.108 1 96.5 151 ALA A N 1
ATOM 1178 C CA . ALA A 1 151 ? 15.57 6.449 -0.942 1 96.5 151 ALA A CA 1
ATOM 1179 C C . ALA A 1 151 ? 16.078 5.863 -2.258 1 96.5 151 ALA A C 1
ATOM 1181 O O . ALA A 1 151 ? 15.844 6.438 -3.326 1 96.5 151 ALA A O 1
ATOM 1182 N N . LYS A 1 152 ? 16.688 4.742 -2.186 1 95.75 152 LYS A N 1
ATOM 1183 C CA . LYS A 1 152 ? 17.172 4.062 -3.383 1 95.75 152 LYS A CA 1
ATOM 1184 C C . LYS A 1 152 ? 16.016 3.676 -4.301 1 95.75 152 LYS A C 1
ATOM 1186 O O . LYS A 1 152 ? 16.109 3.818 -5.52 1 95.75 152 LYS A O 1
ATOM 1191 N N . ALA A 1 153 ? 14.938 3.18 -3.666 1 95.75 153 ALA A N 1
ATOM 1192 C CA . ALA A 1 153 ? 13.758 2.822 -4.449 1 95.75 153 ALA A CA 1
ATOM 1193 C C . ALA A 1 153 ? 13.219 4.027 -5.219 1 95.75 153 ALA A C 1
ATOM 1195 O O . ALA A 1 153 ? 12.883 3.918 -6.398 1 95.75 153 ALA A O 1
ATOM 1196 N N . PHE A 1 154 ? 13.164 5.137 -4.559 1 97.81 154 PHE A N 1
ATOM 1197 C CA . PHE A 1 154 ? 12.695 6.367 -5.184 1 97.81 154 PHE A CA 1
ATOM 1198 C C . PHE A 1 154 ? 13.586 6.758 -6.355 1 97.81 154 PHE A C 1
ATOM 1200 O O . PHE A 1 154 ? 13.086 7.066 -7.441 1 97.81 154 PHE A O 1
ATOM 1207 N N . LEU A 1 155 ? 14.883 6.73 -6.203 1 97 155 LEU A N 1
ATOM 1208 C CA . LEU A 1 155 ? 15.828 7.125 -7.238 1 97 155 LEU A CA 1
ATOM 1209 C C . LEU A 1 155 ? 15.758 6.18 -8.43 1 97 155 LEU A C 1
ATOM 1211 O O . LEU A 1 155 ? 15.781 6.621 -9.586 1 97 155 LEU A O 1
ATOM 1215 N N . ASP A 1 156 ? 15.641 4.926 -8.156 1 95 156 ASP A N 1
ATOM 1216 C CA . ASP A 1 156 ? 15.547 3.918 -9.211 1 95 156 ASP A CA 1
ATOM 1217 C C . ASP A 1 156 ? 14.297 4.113 -10.055 1 95 156 ASP A C 1
ATOM 1219 O O . ASP A 1 156 ? 14.344 4.016 -11.289 1 95 156 ASP A O 1
ATOM 1223 N N . LYS A 1 157 ? 13.234 4.48 -9.438 1 95.19 157 LYS A N 1
ATOM 1224 C CA . LYS A 1 157 ? 11.945 4.582 -10.117 1 95.19 157 LYS A CA 1
ATOM 1225 C C . LYS A 1 157 ? 11.836 5.891 -10.898 1 95.19 157 LYS A C 1
ATOM 1227 O O . LYS A 1 157 ? 11.32 5.914 -12.016 1 95.19 157 LYS A O 1
ATOM 1232 N N . HIS A 1 158 ? 12.344 6.98 -10.258 1 96.44 158 HIS A N 1
ATOM 1233 C CA . HIS A 1 158 ? 11.93 8.273 -10.781 1 96.44 158 HIS A CA 1
ATOM 1234 C C . HIS A 1 158 ? 13.117 9.039 -11.375 1 96.44 158 HIS A C 1
ATOM 1236 O O . HIS A 1 158 ? 12.93 10 -12.117 1 96.44 158 HIS A O 1
ATOM 1242 N N . VAL A 1 159 ? 14.305 8.688 -11.055 1 94.81 159 VAL A N 1
ATOM 1243 C CA . VAL A 1 159 ? 15.461 9.461 -11.508 1 94.81 159 VAL A CA 1
ATOM 1244 C C . VAL A 1 159 ? 16.234 8.656 -12.539 1 94.81 159 VAL A C 1
ATOM 1246 O O . VAL A 1 159 ? 16.641 9.188 -13.578 1 94.81 159 VAL A O 1
ATOM 1249 N N . SER A 1 160 ? 16.578 7.316 -12.375 1 83.31 160 SER A N 1
ATOM 1250 C CA . SER A 1 160 ? 17.406 6.48 -13.234 1 83.31 160 SER A CA 1
ATOM 1251 C C . SER A 1 160 ? 16.75 6.273 -14.602 1 83.31 160 SER A C 1
ATOM 1253 O O . SER A 1 160 ? 17.438 6.059 -15.602 1 83.31 160 SER A O 1
ATOM 1255 N N . LYS A 1 161 ? 15.367 6.191 -14.75 1 65.06 161 LYS A N 1
ATOM 1256 C CA . LYS A 1 161 ? 14.734 6.012 -16.062 1 65.06 161 LYS A CA 1
ATOM 1257 C C . LYS A 1 161 ? 14.977 7.227 -16.953 1 65.06 161 LYS A C 1
ATOM 1259 O O . LYS A 1 161 ? 14.922 7.117 -18.188 1 65.06 161 LYS A O 1
ATOM 1264 N N . ASP A 1 162 ? 15.281 8.406 -16.484 1 48.62 162 ASP A N 1
ATOM 1265 C CA . ASP A 1 162 ? 15.508 9.648 -17.219 1 48.62 162 ASP A CA 1
ATOM 1266 C C . ASP A 1 162 ? 16.969 9.773 -17.656 1 48.62 162 ASP A C 1
ATOM 1268 O O . ASP A 1 162 ? 17.312 10.648 -18.438 1 48.62 162 ASP A O 1
ATOM 1272 N N . LYS A 1 163 ? 17.75 8.82 -17.188 1 39.47 163 LYS A N 1
ATOM 1273 C CA . LYS A 1 163 ? 19.078 8.844 -17.812 1 39.47 163 LYS A CA 1
ATOM 1274 C C . LYS A 1 163 ? 19.125 7.91 -19.031 1 39.47 163 LYS A C 1
ATOM 1276 O O . LYS A 1 163 ? 18.531 6.828 -19 1 39.47 163 LYS A O 1
ATOM 1281 N N . GLY B 1 1 ? 25.359 -7.57 -8.445 1 57.5 1 GLY B N 1
ATOM 1282 C CA . GLY B 1 1 ? 24.094 -7.105 -7.914 1 57.5 1 GLY B CA 1
ATOM 1283 C C . GLY B 1 1 ? 24.156 -6.742 -6.441 1 57.5 1 GLY B C 1
ATOM 1284 O O . GLY B 1 1 ? 25.141 -7.047 -5.766 1 57.5 1 GLY B O 1
ATOM 1285 N N . THR B 1 2 ? 23.188 -6.062 -5.914 1 79.94 2 THR B N 1
ATOM 1286 C CA . THR B 1 2 ? 23.141 -5.75 -4.492 1 79.94 2 THR B CA 1
ATOM 1287 C C . THR B 1 2 ? 22.953 -7.02 -3.666 1 79.94 2 THR B C 1
ATOM 1289 O O . THR B 1 2 ? 22.5 -8.047 -4.184 1 79.94 2 THR B O 1
ATOM 1292 N N . PRO B 1 3 ? 23.391 -6.98 -2.484 1 90.38 3 PRO B N 1
ATOM 1293 C CA . PRO B 1 3 ? 23.172 -8.141 -1.616 1 90.38 3 PRO B CA 1
ATOM 1294 C C . PRO B 1 3 ? 21.719 -8.586 -1.584 1 90.38 3 PRO B C 1
ATOM 1296 O O . PRO B 1 3 ? 21.438 -9.781 -1.538 1 90.38 3 PRO B O 1
ATOM 1299 N N . ARG B 1 4 ? 20.859 -7.66 -1.764 1 94.12 4 ARG B N 1
ATOM 1300 C CA . ARG B 1 4 ? 19.438 -7.98 -1.778 1 94.12 4 ARG B CA 1
ATOM 1301 C C . ARG B 1 4 ? 19.078 -8.773 -3.027 1 94.12 4 ARG B C 1
ATOM 1303 O O . ARG B 1 4 ? 18.406 -9.805 -2.939 1 94.12 4 ARG B O 1
ATOM 1310 N N . LEU B 1 5 ? 19.516 -8.344 -4.156 1 96 5 LEU B N 1
ATOM 1311 C CA . LEU B 1 5 ? 19.219 -9.031 -5.406 1 96 5 LEU B CA 1
ATOM 1312 C C . LEU B 1 5 ? 19.766 -10.461 -5.383 1 96 5 LEU B C 1
ATOM 1314 O O . LEU B 1 5 ? 19.078 -11.398 -5.801 1 96 5 LEU B O 1
ATOM 1318 N N . GLN B 1 6 ? 20.922 -10.625 -4.883 1 96.88 6 GLN B N 1
ATOM 1319 C CA . GLN B 1 6 ? 21.547 -11.945 -4.809 1 96.88 6 GLN B CA 1
ATOM 1320 C C . GLN B 1 6 ? 20.766 -12.875 -3.885 1 96.88 6 GLN B C 1
ATOM 1322 O O . GLN B 1 6 ? 20.531 -14.039 -4.211 1 96.88 6 GLN B O 1
ATOM 1327 N N . TYR B 1 7 ? 20.375 -12.297 -2.816 1 97.75 7 TYR B N 1
ATOM 1328 C CA . TYR B 1 7 ? 19.609 -13.078 -1.854 1 97.75 7 TYR B CA 1
ATOM 1329 C C . TYR B 1 7 ? 18.281 -13.539 -2.457 1 97.75 7 TYR B C 1
ATOM 1331 O O . TYR B 1 7 ? 17.938 -14.719 -2.371 1 97.75 7 TYR B O 1
ATOM 1339 N N . LEU B 1 8 ? 17.578 -12.641 -3.105 1 98.31 8 LEU B N 1
ATOM 1340 C CA . LEU B 1 8 ? 16.297 -12.961 -3.725 1 98.31 8 LEU B CA 1
ATOM 1341 C C . LEU B 1 8 ? 16.469 -13.961 -4.863 1 98.31 8 LEU B C 1
ATOM 1343 O O . LEU B 1 8 ? 15.656 -14.859 -5.043 1 98.31 8 LEU B O 1
ATOM 1347 N N . GLN B 1 9 ? 17.531 -13.758 -5.562 1 98.31 9 GLN B N 1
ATOM 1348 C CA . GLN B 1 9 ? 17.844 -14.695 -6.633 1 98.31 9 GLN B CA 1
ATOM 1349 C C . GLN B 1 9 ? 18.031 -16.109 -6.086 1 98.31 9 GLN B C 1
ATOM 1351 O O . GLN B 1 9 ? 17.594 -17.078 -6.707 1 98.31 9 GLN B O 1
ATOM 1356 N N . GLU B 1 10 ? 18.672 -16.172 -4.973 1 98.25 10 GLU B N 1
ATOM 1357 C CA . GLU B 1 10 ? 18.859 -17.469 -4.332 1 98.25 10 GLU B CA 1
ATOM 1358 C C . GLU B 1 10 ? 17.531 -18.078 -3.912 1 98.25 10 GLU B C 1
ATOM 1360 O O . GLU B 1 10 ? 17.297 -19.266 -4.113 1 98.25 10 GLU B O 1
ATOM 1365 N N . LEU B 1 11 ? 16.625 -17.312 -3.344 1 98.44 11 LEU B N 1
ATOM 1366 C CA . LEU B 1 11 ? 15.312 -17.797 -2.949 1 98.44 11 LEU B CA 1
ATOM 1367 C C . LEU B 1 11 ? 14.539 -18.312 -4.156 1 98.44 11 LEU B C 1
ATOM 1369 O O . LEU B 1 11 ? 13.953 -19.391 -4.109 1 98.44 11 LEU B O 1
ATOM 1373 N N . VAL B 1 12 ? 14.594 -17.547 -5.234 1 98.75 12 VAL B N 1
ATOM 1374 C CA . VAL B 1 12 ? 13.859 -17.906 -6.441 1 98.75 12 VAL B CA 1
ATOM 1375 C C . VAL B 1 12 ? 14.406 -19.219 -7.004 1 98.75 12 VAL B C 1
ATOM 1377 O O . VAL B 1 12 ? 13.641 -20.109 -7.371 1 98.75 12 VAL B O 1
ATOM 1380 N N . SER B 1 13 ? 15.719 -19.328 -6.996 1 98.44 13 SER B N 1
ATOM 1381 C CA . SER B 1 13 ? 16.359 -20.531 -7.484 1 98.44 13 SER B CA 1
ATOM 1382 C C . SER B 1 13 ? 15.961 -21.75 -6.641 1 98.44 13 SER B C 1
ATOM 1384 O O . SER B 1 13 ? 15.633 -22.812 -7.176 1 98.44 13 SER B O 1
ATOM 1386 N N . GLN B 1 14 ? 15.977 -21.547 -5.363 1 98.25 14 GLN B N 1
ATOM 1387 C CA . GLN B 1 14 ? 15.586 -22.625 -4.465 1 98.25 14 GLN B CA 1
ATOM 1388 C C . GLN B 1 14 ? 14.125 -23.016 -4.68 1 98.25 14 GLN B C 1
ATOM 1390 O O . GLN B 1 14 ? 13.789 -24.203 -4.688 1 98.25 14 GLN B O 1
ATOM 1395 N N . PHE B 1 15 ? 13.289 -22.125 -4.859 1 98.56 15 PHE B N 1
ATOM 1396 C CA . PHE B 1 15 ? 11.867 -22.375 -5.09 1 98.56 15 PHE B CA 1
ATOM 1397 C C . PHE B 1 15 ? 11.664 -23.219 -6.344 1 98.56 15 PHE B C 1
ATOM 1399 O O . PHE B 1 15 ? 10.891 -24.172 -6.34 1 98.56 15 PHE B O 1
ATOM 1406 N N . GLN B 1 16 ? 12.398 -22.812 -7.363 1 96.94 16 GLN B N 1
ATOM 1407 C CA . GLN B 1 16 ? 12.227 -23.453 -8.664 1 96.94 16 GLN B CA 1
ATOM 1408 C C . GLN B 1 16 ? 12.812 -24.859 -8.68 1 96.94 16 GLN B C 1
ATOM 1410 O O . GLN B 1 16 ? 12.367 -25.719 -9.453 1 96.94 16 GLN B O 1
ATOM 1415 N N . ASN B 1 17 ? 13.742 -25.109 -7.734 1 97 17 ASN B N 1
ATOM 1416 C CA . ASN B 1 17 ? 14.477 -26.375 -7.848 1 97 17 ASN B CA 1
ATOM 1417 C C . ASN B 1 17 ? 14.102 -27.344 -6.734 1 97 17 ASN B C 1
ATOM 1419 O O . ASN B 1 17 ? 14.43 -28.531 -6.805 1 97 17 ASN B O 1
ATOM 1423 N N . THR B 1 18 ? 13.367 -26.859 -5.773 1 96.94 18 THR B N 1
ATOM 1424 C CA . THR B 1 18 ? 13.008 -27.75 -4.676 1 96.94 18 THR B CA 1
ATOM 1425 C C . THR B 1 18 ? 11.766 -28.562 -5.027 1 96.94 18 THR B C 1
ATOM 1427 O O . THR B 1 18 ? 10.875 -28.078 -5.727 1 96.94 18 THR B O 1
ATOM 1430 N N . THR B 1 19 ? 11.688 -29.75 -4.57 1 93.62 19 THR B N 1
ATOM 1431 C CA . THR B 1 19 ? 10.5 -30.594 -4.691 1 93.62 19 THR B CA 1
ATOM 1432 C C . THR B 1 19 ? 9.805 -30.75 -3.344 1 93.62 19 THR B C 1
ATOM 1434 O O . THR B 1 19 ? 8.734 -31.359 -3.256 1 93.62 19 THR B O 1
ATOM 1437 N N . ASP B 1 20 ? 10.367 -30.172 -2.326 1 96.56 20 ASP B N 1
ATOM 1438 C CA . ASP B 1 20 ? 9.797 -30.203 -0.982 1 96.56 20 ASP B CA 1
ATOM 1439 C C . ASP B 1 20 ? 8.742 -29.109 -0.809 1 96.56 20 ASP B C 1
ATOM 1441 O O . ASP B 1 20 ? 9.047 -27.922 -0.91 1 96.56 20 ASP B O 1
ATOM 1445 N N . GLU B 1 21 ? 7.57 -29.5 -0.484 1 95.81 21 GLU B N 1
ATOM 1446 C CA . GLU B 1 21 ? 6.438 -28.578 -0.406 1 95.81 21 GLU B CA 1
ATOM 1447 C C . GLU B 1 21 ? 6.613 -27.578 0.738 1 95.81 21 GLU B C 1
ATOM 1449 O O . GLU B 1 21 ? 6.293 -26.406 0.595 1 95.81 21 GLU B O 1
ATOM 1454 N N . GLU B 1 22 ? 7.051 -28.047 1.829 1 97.38 22 GLU B N 1
ATOM 1455 C CA . GLU B 1 22 ? 7.246 -27.172 2.988 1 97.38 22 GLU B CA 1
ATOM 1456 C C . GLU B 1 22 ? 8.266 -26.078 2.691 1 97.38 22 GLU B C 1
ATOM 1458 O O . GLU B 1 22 ? 8.062 -24.922 3.068 1 97.38 22 GLU B O 1
ATOM 1463 N N . THR B 1 23 ? 9.328 -26.516 2.031 1 97.94 23 THR B N 1
ATOM 1464 C CA . THR B 1 23 ? 10.344 -25.547 1.633 1 97.94 23 THR B CA 1
ATOM 1465 C C . THR B 1 23 ? 9.773 -24.531 0.643 1 97.94 23 THR B C 1
ATOM 1467 O O . THR B 1 23 ? 10.016 -23.328 0.765 1 97.94 23 THR B O 1
ATOM 1470 N N . LYS B 1 24 ? 9.008 -24.984 -0.268 1 97.75 24 LYS B N 1
ATOM 1471 C CA . LYS B 1 24 ? 8.367 -24.109 -1.237 1 97.75 24 LYS B CA 1
ATOM 1472 C C . LYS B 1 24 ? 7.461 -23.094 -0.542 1 97.75 24 LYS B C 1
ATOM 1474 O O . LYS B 1 24 ? 7.477 -21.906 -0.878 1 97.75 24 LYS B O 1
ATOM 1479 N N . GLU B 1 25 ? 6.742 -23.562 0.449 1 98.69 25 GLU B N 1
ATOM 1480 C CA . GLU B 1 25 ? 5.836 -22.703 1.2 1 98.69 25 GLU B CA 1
ATOM 1481 C C . GLU B 1 25 ? 6.602 -21.609 1.943 1 98.69 25 GLU B C 1
ATOM 1483 O O . GLU B 1 25 ? 6.211 -20.438 1.915 1 98.69 25 GLU B O 1
ATOM 1488 N N . LYS B 1 26 ? 7.66 -22 2.551 1 98.5 26 LYS B N 1
ATOM 1489 C CA . LYS B 1 26 ? 8.469 -21.047 3.318 1 98.5 26 LYS B CA 1
ATOM 1490 C C . LYS B 1 26 ? 9.047 -19.969 2.416 1 98.5 26 LYS B C 1
ATOM 1492 O O . LYS B 1 26 ? 9.023 -18.781 2.77 1 98.5 26 LYS B O 1
ATOM 1497 N N . ILE B 1 27 ? 9.5 -20.391 1.31 1 98.75 27 ILE B N 1
ATOM 1498 C CA . ILE B 1 27 ? 10.102 -19.438 0.379 1 98.75 27 ILE B CA 1
ATOM 1499 C C . ILE B 1 27 ? 9.023 -18.516 -0.178 1 98.75 27 ILE B C 1
ATOM 1501 O O . ILE B 1 27 ? 9.219 -17.297 -0.251 1 98.75 27 ILE B O 1
ATOM 1505 N N . ALA B 1 28 ? 7.867 -19.078 -0.55 1 98.75 28 ALA B N 1
ATOM 1506 C CA . ALA B 1 28 ? 6.77 -18.266 -1.067 1 98.75 28 ALA B CA 1
ATOM 1507 C C . ALA B 1 28 ? 6.312 -17.234 -0.034 1 98.75 28 ALA B C 1
ATOM 1509 O O . ALA B 1 28 ? 6.059 -16.078 -0.372 1 98.75 28 ALA B O 1
ATOM 1510 N N . ALA B 1 29 ? 6.289 -17.656 1.205 1 98.69 29 ALA B N 1
ATOM 1511 C CA . ALA B 1 29 ? 5.918 -16.75 2.289 1 98.69 29 ALA B CA 1
ATOM 1512 C C . ALA B 1 29 ? 6.918 -15.609 2.418 1 98.69 29 ALA B C 1
ATOM 1514 O O . ALA B 1 29 ? 6.531 -14.453 2.59 1 98.69 29 ALA B O 1
ATOM 1515 N N . ASN B 1 30 ? 8.148 -15.977 2.316 1 98.5 30 ASN B N 1
ATOM 1516 C CA . ASN B 1 30 ? 9.195 -14.969 2.4 1 98.5 30 ASN B CA 1
ATOM 1517 C C . ASN B 1 30 ? 9.109 -13.969 1.247 1 98.5 30 ASN B C 1
ATOM 1519 O O . ASN B 1 30 ? 9.195 -12.758 1.459 1 98.5 30 ASN B O 1
ATOM 1523 N N . LEU B 1 31 ? 8.922 -14.5 0.077 1 98.75 31 LEU B N 1
ATOM 1524 C CA . LEU B 1 31 ? 8.836 -13.641 -1.099 1 98.75 31 LEU B CA 1
ATOM 1525 C C . LEU B 1 31 ? 7.629 -12.711 -1.009 1 98.75 31 LEU B C 1
ATOM 1527 O O . LEU B 1 31 ? 7.711 -11.539 -1.379 1 98.75 31 LEU B O 1
ATOM 1531 N N . ALA B 1 32 ? 6.52 -13.203 -0.468 1 98.69 32 ALA B N 1
ATOM 1532 C CA . ALA B 1 32 ? 5.34 -12.367 -0.284 1 98.69 32 ALA B CA 1
ATOM 1533 C C . ALA B 1 32 ? 5.617 -11.234 0.698 1 98.69 32 ALA B C 1
ATOM 1535 O O . ALA B 1 32 ? 5.152 -10.109 0.506 1 98.69 32 ALA B O 1
ATOM 1536 N N . ASN B 1 33 ? 6.41 -11.516 1.699 1 97.31 33 ASN B N 1
ATOM 1537 C CA . ASN B 1 33 ? 6.77 -10.516 2.699 1 97.31 33 ASN B CA 1
ATOM 1538 C C . ASN B 1 33 ? 7.652 -9.422 2.105 1 97.31 33 ASN B C 1
ATOM 1540 O O . ASN B 1 33 ? 7.551 -8.258 2.494 1 97.31 33 ASN B O 1
ATOM 1544 N N . PHE B 1 34 ? 8.461 -9.805 1.165 1 97.56 34 PHE B N 1
ATOM 1545 C CA . PHE B 1 34 ? 9.336 -8.836 0.519 1 97.56 34 PHE B CA 1
ATOM 1546 C C . PHE B 1 34 ? 8.539 -7.91 -0.393 1 97.56 34 PHE B C 1
ATOM 1548 O O . PHE B 1 34 ? 8.961 -6.785 -0.663 1 97.56 34 PHE B O 1
ATOM 1555 N N . ALA B 1 35 ? 7.418 -8.375 -0.758 1 98.12 35 ALA B N 1
ATOM 1556 C CA . ALA B 1 35 ? 6.609 -7.598 -1.694 1 98.12 35 ALA B CA 1
ATOM 1557 C C . ALA B 1 35 ? 5.945 -6.414 -0.997 1 98.12 35 ALA B C 1
ATOM 1559 O O . ALA B 1 35 ? 5.414 -5.516 -1.653 1 98.12 35 ALA B O 1
ATOM 1560 N N . TYR B 1 36 ? 6.078 -6.34 0.332 1 93.62 36 TYR B N 1
ATOM 1561 C CA . TYR B 1 36 ? 5.484 -5.242 1.087 1 93.62 36 TYR B CA 1
ATOM 1562 C C . TYR B 1 36 ? 6.301 -3.965 0.922 1 93.62 36 TYR B C 1
ATOM 1564 O O . TYR B 1 36 ? 5.746 -2.861 0.941 1 93.62 36 TYR B O 1
ATOM 1572 N N . ASP B 1 37 ? 7.547 -4.156 0.784 1 94.31 37 ASP B N 1
ATOM 1573 C CA . ASP B 1 37 ? 8.484 -3.037 0.754 1 94.31 37 ASP B CA 1
ATOM 1574 C C . ASP B 1 37 ? 8.781 -2.611 -0.681 1 94.31 37 ASP B C 1
ATOM 1576 O O . ASP B 1 37 ? 9.352 -3.383 -1.459 1 94.31 37 ASP B O 1
ATOM 1580 N N . PRO B 1 38 ? 8.57 -1.272 -1.026 1 95.81 38 PRO B N 1
ATOM 1581 C CA . PRO B 1 38 ? 8.82 -0.801 -2.391 1 95.81 38 PRO B CA 1
ATOM 1582 C C . PRO B 1 38 ? 10.289 -0.925 -2.797 1 95.81 38 PRO B C 1
ATOM 1584 O O . PRO B 1 38 ? 10.594 -0.987 -3.99 1 95.81 38 PRO B O 1
ATOM 1587 N N . TYR B 1 39 ? 11.109 -1.047 -1.868 1 95.88 39 TYR B N 1
ATOM 1588 C CA . TYR B 1 39 ? 12.531 -1.245 -2.145 1 95.88 39 TYR B CA 1
ATOM 1589 C C . TYR B 1 39 ? 12.75 -2.504 -2.973 1 95.88 39 TYR B C 1
ATOM 1591 O O . TYR B 1 39 ? 13.688 -2.566 -3.779 1 95.88 39 TYR B O 1
ATOM 1599 N N . ASN B 1 40 ? 11.914 -3.453 -2.807 1 97.62 40 ASN B N 1
ATOM 1600 C CA . ASN B 1 40 ? 12.125 -4.762 -3.418 1 97.62 40 ASN B CA 1
ATOM 1601 C C . ASN B 1 40 ? 11.445 -4.859 -4.781 1 97.62 40 ASN B C 1
ATOM 1603 O O . ASN B 1 40 ? 11.664 -5.82 -5.52 1 97.62 40 ASN B O 1
ATOM 1607 N N . TYR B 1 41 ? 10.688 -3.896 -5.203 1 97.88 41 TYR B N 1
ATOM 1608 C CA . TYR B 1 41 ? 9.836 -4.023 -6.379 1 97.88 41 TYR B CA 1
ATOM 1609 C C . TYR B 1 41 ? 10.672 -4.25 -7.637 1 97.88 41 TYR B C 1
ATOM 1611 O O . TYR B 1 41 ? 10.383 -5.152 -8.422 1 97.88 41 TYR B O 1
ATOM 1619 N N . SER B 1 42 ? 11.68 -3.477 -7.789 1 96.88 42 SER B N 1
ATOM 1620 C CA . SER B 1 42 ? 12.492 -3.609 -8.992 1 96.88 42 SER B CA 1
ATOM 1621 C C . SER B 1 42 ? 13.203 -4.957 -9.039 1 96.88 42 SER B C 1
ATOM 1623 O O . SER B 1 42 ? 13.328 -5.566 -10.102 1 96.88 42 SER B O 1
ATOM 1625 N N . PHE B 1 43 ? 13.617 -5.434 -7.879 1 97.94 43 PHE B N 1
ATOM 1626 C CA . PHE B 1 43 ? 14.258 -6.742 -7.801 1 97.94 43 PHE B CA 1
ATOM 1627 C C . PHE B 1 43 ? 13.266 -7.852 -8.148 1 97.94 43 PHE B C 1
ATOM 1629 O O . PHE B 1 43 ? 13.602 -8.773 -8.891 1 97.94 43 PHE B O 1
ATOM 1636 N N . LEU B 1 44 ? 12.109 -7.738 -7.609 1 98.62 44 LEU B N 1
ATOM 1637 C CA . LEU B 1 44 ? 11.078 -8.75 -7.84 1 98.62 44 LEU B CA 1
ATOM 1638 C C . LEU B 1 44 ? 10.727 -8.828 -9.32 1 98.62 44 LEU B C 1
ATOM 1640 O O . LEU B 1 44 ? 10.562 -9.93 -9.867 1 98.62 44 LEU B O 1
ATOM 1644 N N . ARG B 1 45 ? 10.664 -7.676 -9.977 1 98.44 45 ARG B N 1
ATOM 1645 C CA . ARG B 1 45 ? 10.391 -7.656 -11.414 1 98.44 45 ARG B CA 1
ATOM 1646 C C . ARG B 1 45 ? 11.547 -8.281 -12.195 1 98.44 45 ARG B C 1
ATOM 1648 O O . ARG B 1 45 ? 11.32 -9.102 -13.086 1 98.44 45 ARG B O 1
ATOM 1655 N N . GLN B 1 46 ? 12.727 -7.902 -11.805 1 97.81 46 GLN B N 1
ATOM 1656 C CA . GLN B 1 46 ? 13.922 -8.391 -12.492 1 97.81 46 GLN B CA 1
ATOM 1657 C C . GLN B 1 46 ? 14.016 -9.914 -12.406 1 97.81 46 GLN B C 1
ATOM 1659 O O . GLN B 1 46 ? 14.477 -10.562 -13.344 1 97.81 46 GLN B O 1
ATOM 1664 N N . LEU B 1 47 ? 13.547 -10.469 -11.344 1 98.62 47 LEU B N 1
ATOM 1665 C CA . LEU B 1 47 ? 13.688 -11.898 -11.094 1 98.62 47 LEU B CA 1
ATOM 1666 C C . LEU B 1 47 ? 12.422 -12.648 -11.484 1 98.62 47 LEU B C 1
ATOM 1668 O O . LEU B 1 47 ? 12.289 -13.844 -11.203 1 98.62 47 LEU B O 1
ATOM 1672 N N . ASN B 1 48 ? 11.414 -11.977 -12.031 1 98.5 48 ASN B N 1
ATOM 1673 C CA . ASN B 1 48 ? 10.148 -12.539 -12.492 1 98.5 48 ASN B CA 1
ATOM 1674 C C . ASN B 1 48 ? 9.367 -13.172 -11.344 1 98.5 48 ASN B C 1
ATOM 1676 O O . ASN B 1 48 ? 8.773 -14.242 -11.5 1 98.5 48 ASN B O 1
ATOM 1680 N N . VAL B 1 49 ? 9.43 -12.516 -10.211 1 98.88 49 VAL B N 1
ATOM 1681 C CA . VAL B 1 49 ? 8.742 -13.039 -9.031 1 98.88 49 VAL B CA 1
ATOM 1682 C C . VAL B 1 49 ? 7.238 -12.805 -9.172 1 98.88 49 VAL B C 1
ATOM 1684 O O . VAL B 1 49 ? 6.434 -13.594 -8.656 1 98.88 49 VAL B O 1
ATOM 1687 N N . LEU B 1 50 ? 6.812 -11.781 -9.852 1 98.88 50 LEU B N 1
ATOM 1688 C CA . LEU B 1 50 ? 5.391 -11.562 -10.086 1 98.88 50 LEU B CA 1
ATOM 1689 C C . LEU B 1 50 ? 4.777 -12.742 -10.844 1 98.88 50 LEU B C 1
ATOM 1691 O O . LEU B 1 50 ? 3.701 -13.227 -10.477 1 98.88 50 LEU B O 1
ATOM 1695 N N . GLU B 1 51 ? 5.527 -13.203 -11.828 1 98.75 51 GLU B N 1
ATOM 1696 C CA . GLU B 1 51 ? 5.09 -14.391 -12.562 1 98.75 51 GLU B CA 1
ATOM 1697 C C . GLU B 1 51 ? 5.07 -15.617 -11.648 1 98.75 51 GLU B C 1
ATOM 1699 O O . GLU B 1 51 ? 4.18 -16.469 -11.766 1 98.75 51 GLU B O 1
ATOM 1704 N N . LEU B 1 52 ? 6.051 -15.641 -10.812 1 98.75 52 LEU B N 1
ATOM 1705 C CA . LEU B 1 52 ? 6.113 -16.75 -9.859 1 98.75 52 LEU B CA 1
ATOM 1706 C C . LEU B 1 52 ? 4.891 -16.75 -8.953 1 98.75 52 LEU B C 1
ATOM 1708 O O . LEU B 1 52 ? 4.328 -17.812 -8.664 1 98.75 52 LEU B O 1
ATOM 1712 N N . TYR B 1 53 ? 4.465 -15.594 -8.438 1 98.88 53 TYR B N 1
ATOM 1713 C CA . TYR B 1 53 ? 3.24 -15.492 -7.648 1 98.88 53 TYR B CA 1
ATOM 1714 C C . TYR B 1 53 ? 2.051 -16.062 -8.422 1 98.88 53 TYR B C 1
ATOM 1716 O O . TYR B 1 53 ? 1.236 -16.797 -7.859 1 98.88 53 TYR B O 1
ATOM 1724 N N . LEU B 1 54 ? 1.957 -15.703 -9.695 1 98.81 54 LEU B N 1
ATOM 1725 C CA . LEU B 1 54 ? 0.853 -16.172 -10.523 1 98.81 54 LEU B CA 1
ATOM 1726 C C . LEU B 1 54 ? 0.883 -17.688 -10.664 1 98.81 54 LEU B C 1
ATOM 1728 O O . LEU B 1 54 ? -0.159 -18.344 -10.594 1 98.81 54 LEU B O 1
ATOM 1732 N N . ASP B 1 55 ? 2.088 -18.219 -10.805 1 98.38 55 ASP B N 1
ATOM 1733 C CA . ASP B 1 55 ? 2.221 -19.672 -10.891 1 98.38 55 ASP B CA 1
ATOM 1734 C C . ASP B 1 55 ? 1.702 -20.344 -9.617 1 98.38 55 ASP B C 1
ATOM 1736 O O . ASP B 1 55 ? 1.097 -21.422 -9.688 1 98.38 55 ASP B O 1
ATOM 1740 N N . CYS B 1 56 ? 1.913 -19.75 -8.531 1 98.62 56 CYS B N 1
ATOM 1741 C CA . CYS B 1 56 ? 1.461 -20.312 -7.258 1 98.62 56 CYS B CA 1
ATOM 1742 C C . CYS B 1 56 ? -0.059 -20.422 -7.219 1 98.62 56 CYS B C 1
ATOM 1744 O O . CYS B 1 56 ? -0.607 -21.297 -6.559 1 98.62 56 CYS B O 1
ATOM 1746 N N . LEU B 1 57 ? -0.756 -19.578 -7.969 1 98.75 57 LEU B N 1
ATOM 1747 C CA . LEU B 1 57 ? -2.213 -19.531 -7.914 1 98.75 57 LEU B CA 1
ATOM 1748 C C . LEU B 1 57 ? -2.82 -20.75 -8.602 1 98.75 57 LEU B C 1
ATOM 1750 O O . LEU B 1 57 ? -4.004 -21.047 -8.422 1 98.75 57 LEU B O 1
ATOM 1754 N N . THR B 1 58 ? -2.008 -21.375 -9.391 1 98.19 58 THR B N 1
ATOM 1755 C CA . THR B 1 58 ? -2.52 -22.531 -10.133 1 98.19 58 THR B CA 1
ATOM 1756 C C . THR B 1 58 ? -2.135 -23.828 -9.43 1 98.19 58 THR B C 1
ATOM 1758 O O . THR B 1 58 ? -2.453 -24.922 -9.914 1 98.19 58 THR B O 1
ATOM 1761 N N . GLU B 1 59 ? -1.465 -23.734 -8.305 1 97.5 59 GLU B N 1
ATOM 1762 C CA . GLU B 1 59 ? -1.072 -24.922 -7.547 1 97.5 59 GLU B CA 1
ATOM 1763 C C . GLU B 1 59 ? -2.256 -25.5 -6.777 1 97.5 59 GLU B C 1
ATOM 1765 O O . GLU B 1 59 ? -3.143 -24.766 -6.344 1 97.5 59 GLU B O 1
ATOM 1770 N N . PRO B 1 60 ? -2.205 -26.812 -6.578 1 96.94 60 PRO B N 1
ATOM 1771 C CA . PRO B 1 60 ? -3.238 -27.406 -5.73 1 96.94 60 PRO B CA 1
ATOM 1772 C C . PRO B 1 60 ? -3.029 -27.109 -4.25 1 96.94 60 PRO B C 1
ATOM 1774 O O . PRO B 1 60 ? -3.953 -27.281 -3.447 1 96.94 60 PRO B O 1
ATOM 1777 N N . ASN B 1 61 ? -1.889 -26.703 -3.822 1 97.38 61 ASN B N 1
ATOM 1778 C CA . ASN B 1 61 ? -1.514 -26.375 -2.449 1 97.38 61 ASN B CA 1
ATOM 1779 C C . ASN B 1 61 ? -2.059 -25.016 -2.029 1 97.38 61 ASN B C 1
ATOM 1781 O O . ASN B 1 61 ? -1.559 -23.969 -2.467 1 97.38 61 ASN B O 1
ATOM 1785 N N . GLU B 1 62 ? -3.027 -24.984 -1.041 1 98.12 62 GLU B N 1
ATOM 1786 C CA . GLU B 1 62 ? -3.723 -23.766 -0.653 1 98.12 62 GLU B CA 1
ATOM 1787 C C . GLU B 1 62 ? -2.77 -22.781 0.012 1 98.12 62 GLU B C 1
ATOM 1789 O O . GLU B 1 62 ? -2.973 -21.562 -0.064 1 98.12 62 GLU B O 1
ATOM 1794 N N . LYS B 1 63 ? -1.773 -23.234 0.604 1 98.31 63 LYS B N 1
ATOM 1795 C CA . LYS B 1 63 ? -0.797 -22.344 1.208 1 98.31 63 LYS B CA 1
ATOM 1796 C C . LYS B 1 63 ? -0.028 -21.562 0.141 1 98.31 63 LYS B C 1
ATOM 1798 O O . LYS B 1 63 ? 0.179 -20.359 0.27 1 98.31 63 LYS B O 1
ATOM 1803 N N . LEU B 1 64 ? 0.351 -22.266 -0.89 1 98.62 64 LEU B N 1
ATOM 1804 C CA . LEU B 1 64 ? 1.041 -21.594 -1.991 1 98.62 64 LEU B CA 1
ATOM 1805 C C . LEU B 1 64 ? 0.131 -20.578 -2.672 1 98.62 64 LEU B C 1
ATOM 1807 O O . LEU B 1 64 ? 0.575 -19.484 -3.039 1 98.62 64 LEU B O 1
ATOM 1811 N N . VAL B 1 65 ? -1.11 -20.953 -2.785 1 98.81 65 VAL B N 1
ATOM 1812 C CA . VAL B 1 65 ? -2.08 -20.031 -3.361 1 98.81 65 VAL B CA 1
ATOM 1813 C C . VAL B 1 65 ? -2.18 -18.781 -2.494 1 98.81 65 VAL B C 1
ATOM 1815 O O . VAL B 1 65 ? -2.109 -17.656 -3.002 1 98.81 65 VAL B O 1
ATOM 1818 N N . GLU B 1 66 ? -2.238 -18.953 -1.195 1 98.88 66 GLU B N 1
ATOM 1819 C CA . GLU B 1 66 ? -2.375 -17.844 -0.256 1 98.88 66 GLU B CA 1
ATOM 1820 C C . GLU B 1 66 ? -1.158 -16.922 -0.307 1 98.88 66 GLU B C 1
ATOM 1822 O O . GLU B 1 66 ? -1.301 -15.703 -0.352 1 98.88 66 GLU B O 1
ATOM 1827 N N . PHE B 1 67 ? 0.006 -17.516 -0.362 1 98.88 67 PHE B N 1
ATOM 1828 C CA . PHE B 1 67 ? 1.223 -16.719 -0.389 1 98.88 67 PHE B CA 1
ATOM 1829 C C . PHE B 1 67 ? 1.38 -16.016 -1.735 1 98.88 67 PHE B C 1
ATOM 1831 O O . PHE B 1 67 ? 1.816 -14.867 -1.796 1 98.88 67 PHE B O 1
ATOM 1838 N N . GLY B 1 68 ? 1 -16.734 -2.777 1 98.88 68 GLY B N 1
ATOM 1839 C CA . GLY B 1 68 ? 1.053 -16.125 -4.098 1 98.88 68 GLY B CA 1
ATOM 1840 C C . GLY B 1 68 ? 0.172 -14.898 -4.227 1 98.88 68 GLY B C 1
ATOM 1841 O O . GLY B 1 68 ? 0.642 -13.828 -4.621 1 98.88 68 GLY B O 1
ATOM 1842 N N . ILE B 1 69 ? -1.104 -15.016 -3.826 1 98.94 69 ILE B N 1
ATOM 1843 C CA . ILE B 1 69 ? -2.051 -13.914 -3.936 1 98.94 69 ILE B CA 1
ATOM 1844 C C . ILE B 1 69 ? -1.676 -12.812 -2.949 1 98.94 69 ILE B C 1
ATOM 1846 O O . ILE B 1 69 ? -1.877 -11.625 -3.227 1 98.94 69 ILE B O 1
ATOM 1850 N N . GLY B 1 70 ? -1.095 -13.211 -1.824 1 98.75 70 GLY B N 1
ATOM 1851 C CA . GLY B 1 70 ? -0.569 -12.219 -0.901 1 98.75 70 GLY B CA 1
ATOM 1852 C C . GLY B 1 70 ? 0.542 -11.375 -1.499 1 98.75 70 GLY B C 1
ATOM 1853 O O . GLY B 1 70 ? 0.558 -10.148 -1.34 1 98.75 70 GLY B O 1
ATOM 1854 N N . GLY B 1 71 ? 1.441 -12.047 -2.158 1 98.88 71 GLY B N 1
ATOM 1855 C CA . GLY B 1 71 ? 2.494 -11.336 -2.861 1 98.88 71 GLY B CA 1
ATOM 1856 C C . GLY B 1 71 ? 1.964 -10.391 -3.926 1 98.88 71 GLY B C 1
ATOM 1857 O O . GLY B 1 71 ? 2.436 -9.258 -4.051 1 98.88 71 GLY B O 1
ATOM 1858 N N . ILE B 1 72 ? 0.957 -10.844 -4.605 1 98.88 72 ILE B N 1
ATOM 1859 C CA . ILE B 1 72 ? 0.329 -10.039 -5.652 1 98.88 72 ILE B CA 1
ATOM 1860 C C . ILE B 1 72 ? -0.354 -8.82 -5.035 1 98.88 72 ILE B C 1
ATOM 1862 O O . ILE B 1 72 ? -0.132 -7.691 -5.469 1 98.88 72 ILE B O 1
ATOM 1866 N N . CYS B 1 73 ? -1.1 -9.039 -4.016 1 98.25 73 CYS B N 1
ATOM 1867 C CA . CYS B 1 73 ? -1.812 -7.957 -3.348 1 98.25 73 CYS B CA 1
ATOM 1868 C C . CYS B 1 73 ? -0.84 -6.918 -2.803 1 98.25 73 CYS B C 1
ATOM 1870 O O . CYS B 1 73 ? -1.057 -5.715 -2.957 1 98.25 73 CYS B O 1
ATOM 1872 N N . ASN B 1 74 ? 0.248 -7.359 -2.289 1 97.38 74 ASN B N 1
ATOM 1873 C CA . ASN B 1 74 ? 1.232 -6.473 -1.681 1 97.38 74 ASN B CA 1
ATOM 1874 C C . ASN B 1 74 ? 1.969 -5.648 -2.734 1 97.38 74 ASN B C 1
ATOM 1876 O O . ASN B 1 74 ? 2.387 -4.52 -2.465 1 97.38 74 ASN B O 1
ATOM 1880 N N . SER B 1 75 ? 2.055 -6.156 -3.861 1 98.31 75 SER B N 1
ATOM 1881 C CA . SER B 1 75 ? 2.943 -5.527 -4.832 1 98.31 75 SER B CA 1
ATOM 1882 C C . SER B 1 75 ? 2.154 -4.762 -5.887 1 98.31 75 SER B C 1
ATOM 1884 O O . SER B 1 75 ? 2.689 -3.855 -6.535 1 98.31 75 SER B O 1
ATOM 1886 N N . CYS B 1 76 ? 0.895 -5.035 -6.059 1 98.31 76 CYS B N 1
ATOM 1887 C CA . CYS B 1 76 ? 0.166 -4.52 -7.211 1 98.31 76 CYS B CA 1
ATOM 1888 C C . CYS B 1 76 ? -0.276 -3.078 -6.977 1 98.31 76 CYS B C 1
ATOM 1890 O O . CYS B 1 76 ? -0.822 -2.439 -7.879 1 98.31 76 CYS B O 1
ATOM 1892 N N . VAL B 1 77 ? 0.031 -2.555 -5.789 1 96.56 77 VAL B N 1
ATOM 1893 C CA . VAL B 1 77 ? -0.244 -1.146 -5.527 1 96.56 77 VAL B CA 1
ATOM 1894 C C . VAL B 1 77 ? 0.654 -0.273 -6.402 1 96.56 77 VAL B C 1
ATOM 1896 O O . VAL B 1 77 ? 0.34 0.891 -6.66 1 96.56 77 VAL B O 1
ATOM 1899 N N . ASP B 1 78 ? 1.78 -0.821 -6.812 1 96.94 78 ASP B N 1
ATOM 1900 C CA . ASP B 1 78 ? 2.668 -0.148 -7.758 1 96.94 78 ASP B CA 1
ATOM 1901 C C . ASP B 1 78 ? 2.197 -0.35 -9.195 1 96.94 78 ASP B C 1
ATOM 1903 O O . ASP B 1 78 ? 2.039 -1.485 -9.648 1 96.94 78 ASP B O 1
ATOM 1907 N N . PRO B 1 79 ? 2.066 0.708 -9.914 1 94.56 79 PRO B N 1
ATOM 1908 C CA . PRO B 1 79 ? 1.508 0.592 -11.266 1 94.56 79 PRO B CA 1
ATOM 1909 C C . PRO B 1 79 ? 2.363 -0.275 -12.188 1 94.56 79 PRO B C 1
ATOM 1911 O O . PRO B 1 79 ? 1.831 -0.961 -13.062 1 94.56 79 PRO B O 1
ATOM 1914 N N . ALA B 1 80 ? 3.627 -0.244 -12.031 1 96.19 80 ALA B N 1
ATOM 1915 C CA . ALA B 1 80 ? 4.488 -1.078 -12.867 1 96.19 80 ALA B CA 1
ATOM 1916 C C . ALA B 1 80 ? 4.25 -2.561 -12.594 1 96.19 80 ALA B C 1
ATOM 1918 O O . ALA B 1 80 ? 4.227 -3.373 -13.523 1 96.19 80 ALA B O 1
ATOM 1919 N N . ASN B 1 81 ? 4.086 -2.863 -11.336 1 98.31 81 ASN B N 1
ATOM 1920 C CA . ASN B 1 81 ? 3.766 -4.238 -10.969 1 98.31 81 ASN B CA 1
ATOM 1921 C C . ASN B 1 81 ? 2.387 -4.648 -11.477 1 98.31 81 ASN B C 1
ATOM 1923 O O . ASN B 1 81 ? 2.219 -5.75 -12.008 1 98.31 81 ASN B O 1
ATOM 1927 N N . ALA B 1 82 ? 1.427 -3.781 -11.344 1 97.88 82 ALA B N 1
ATOM 1928 C CA . ALA B 1 82 ? 0.072 -4.047 -11.82 1 97.88 82 ALA B CA 1
ATOM 1929 C C . ALA B 1 82 ? 0.06 -4.312 -13.32 1 97.88 82 ALA B C 1
ATOM 1931 O O . ALA B 1 82 ? -0.637 -5.215 -13.797 1 97.88 82 ALA B O 1
ATOM 1932 N N . ALA B 1 83 ? 0.837 -3.553 -14.039 1 97.19 83 ALA B N 1
ATOM 1933 C CA . ALA B 1 83 ? 0.904 -3.707 -15.492 1 97.19 83 ALA B CA 1
ATOM 1934 C C . ALA B 1 83 ? 1.467 -5.074 -15.875 1 97.19 83 ALA B C 1
ATOM 1936 O O . ALA B 1 83 ? 0.947 -5.734 -16.766 1 97.19 83 ALA B O 1
ATOM 1937 N N . ILE B 1 84 ? 2.459 -5.488 -15.172 1 98.31 84 ILE B N 1
ATOM 1938 C CA . ILE B 1 84 ? 3.092 -6.773 -15.461 1 98.31 84 ILE B CA 1
ATOM 1939 C C . ILE B 1 84 ? 2.111 -7.906 -15.164 1 98.31 84 ILE B C 1
ATOM 1941 O O . ILE B 1 84 ? 1.962 -8.828 -15.969 1 98.31 84 ILE B O 1
ATOM 1945 N N . LEU B 1 85 ? 1.423 -7.793 -14.062 1 98.44 85 LEU B N 1
ATOM 1946 C CA . LEU B 1 85 ? 0.455 -8.812 -13.672 1 98.44 85 LEU B CA 1
ATOM 1947 C C . LEU B 1 85 ? -0.669 -8.914 -14.695 1 98.44 85 LEU B C 1
ATOM 1949 O O . LEU B 1 85 ? -1.097 -10.016 -15.047 1 98.44 85 LEU B O 1
ATOM 1953 N N . THR B 1 86 ? -1.063 -7.777 -15.227 1 97.81 86 THR B N 1
ATOM 1954 C CA . THR B 1 86 ? -2.121 -7.727 -16.234 1 97.81 86 THR B CA 1
ATOM 1955 C C . THR B 1 86 ? -1.633 -8.289 -17.562 1 97.81 86 THR B C 1
ATOM 1957 O O . THR B 1 86 ? -2.328 -9.086 -18.188 1 97.81 86 THR B O 1
ATOM 1960 N N . GLN B 1 87 ? -0.462 -7.957 -17.922 1 97.12 87 GLN B N 1
ATOM 1961 C CA . GLN B 1 87 ? 0.116 -8.398 -19.188 1 97.12 87 GLN B CA 1
ATOM 1962 C C . GLN B 1 87 ? 0.344 -9.906 -19.188 1 97.12 87 GLN B C 1
ATOM 1964 O O . GLN B 1 87 ? 0.278 -10.547 -20.25 1 97.12 87 GLN B O 1
ATOM 1969 N N . CYS B 1 88 ? 0.554 -10.445 -18.047 1 97.31 88 CYS B N 1
ATOM 1970 C CA . CYS B 1 88 ? 0.803 -11.875 -17.922 1 97.31 88 CYS B CA 1
ATOM 1971 C C . CYS B 1 88 ? -0.5 -12.641 -17.734 1 97.31 88 CYS B C 1
ATOM 1973 O O . CYS B 1 88 ? -0.492 -13.789 -17.281 1 97.31 88 CYS B O 1
ATOM 1975 N N . ASP B 1 89 ? -1.581 -12.016 -17.984 1 96.5 89 ASP B N 1
ATOM 1976 C CA . ASP B 1 89 ? -2.906 -12.617 -17.891 1 96.5 89 ASP B CA 1
ATOM 1977 C C . ASP B 1 89 ? -3.199 -13.094 -16.469 1 96.5 89 ASP B C 1
ATOM 1979 O O . ASP B 1 89 ? -3.742 -14.18 -16.281 1 96.5 89 ASP B O 1
ATOM 1983 N N . GLY B 1 90 ? -2.822 -12.234 -15.531 1 98.5 90 GLY B N 1
ATOM 1984 C CA . GLY B 1 90 ? -2.979 -12.578 -14.125 1 98.5 90 GLY B CA 1
ATOM 1985 C C . GLY B 1 90 ? -4.375 -12.312 -13.602 1 98.5 90 GLY B C 1
ATOM 1986 O O . GLY B 1 90 ? -4.781 -12.891 -12.586 1 98.5 90 GLY B O 1
ATOM 1987 N N . ILE B 1 91 ? -5.199 -11.547 -14.25 1 98.25 91 ILE B N 1
ATOM 1988 C CA . ILE B 1 91 ? -6.48 -11.07 -13.742 1 98.25 91 ILE B CA 1
ATOM 1989 C C . ILE B 1 91 ? -7.43 -12.25 -13.547 1 98.25 91 ILE B C 1
ATOM 1991 O O . ILE B 1 91 ? -8.016 -12.414 -12.477 1 98.25 91 ILE B O 1
ATOM 1995 N N . PRO B 1 92 ? -7.543 -13.148 -14.523 1 98.19 92 PRO B N 1
ATOM 1996 C CA . PRO B 1 92 ? -8.438 -14.289 -14.312 1 98.19 92 PRO B CA 1
ATOM 1997 C C . PRO B 1 92 ? -8.023 -15.156 -13.125 1 98.19 92 PRO B C 1
ATOM 1999 O O . PRO B 1 92 ? -8.875 -15.68 -12.406 1 98.19 92 PRO B O 1
ATOM 2002 N N . LEU B 1 93 ? -6.758 -15.281 -12.906 1 98.75 93 LEU B N 1
ATOM 2003 C CA . LEU B 1 93 ? -6.262 -16.094 -11.797 1 98.75 93 LEU B CA 1
ATOM 2004 C C . LEU B 1 93 ? -6.598 -15.438 -10.453 1 98.75 93 LEU B C 1
ATOM 2006 O O . LEU B 1 93 ? -6.98 -16.125 -9.508 1 98.75 93 LEU B O 1
ATOM 2010 N N . VAL B 1 94 ? -6.449 -14.148 -10.406 1 98.75 94 VAL B N 1
ATOM 2011 C CA . VAL B 1 94 ? -6.805 -13.406 -9.195 1 98.75 94 VAL B CA 1
ATOM 2012 C C . VAL B 1 94 ? -8.297 -13.555 -8.922 1 98.75 94 VAL B C 1
ATOM 2014 O O . VAL B 1 94 ? -8.711 -13.789 -7.785 1 98.75 94 VAL B O 1
ATOM 2017 N N . ILE B 1 95 ? -9.094 -13.445 -9.953 1 98.62 95 ILE B N 1
ATOM 2018 C CA . ILE B 1 95 ? -10.539 -13.578 -9.836 1 98.62 95 ILE B CA 1
ATOM 2019 C C . ILE B 1 95 ? -10.891 -14.969 -9.297 1 98.62 95 ILE B C 1
ATOM 2021 O O . ILE B 1 95 ? -11.758 -15.102 -8.438 1 98.62 95 ILE B O 1
ATOM 2025 N N . GLN B 1 96 ? -10.188 -15.945 -9.75 1 98.25 96 GLN B N 1
ATOM 2026 C CA . GLN B 1 96 ? -10.445 -17.312 -9.32 1 98.25 96 GLN B CA 1
ATOM 2027 C C . GLN B 1 96 ? -10.211 -17.484 -7.816 1 98.25 96 GLN B C 1
ATOM 2029 O O . GLN B 1 96 ? -10.859 -18.297 -7.168 1 98.25 96 GLN B O 1
ATOM 2034 N N . CYS B 1 97 ? -9.359 -16.734 -7.234 1 98.38 97 CYS B N 1
ATOM 2035 C CA . CYS B 1 97 ? -9.039 -16.812 -5.812 1 98.38 97 CYS B CA 1
ATOM 2036 C C . CYS B 1 97 ? -10.219 -16.359 -4.965 1 98.38 97 CYS B C 1
ATOM 2038 O O . CYS B 1 97 ? -10.266 -16.625 -3.76 1 98.38 97 CYS B O 1
A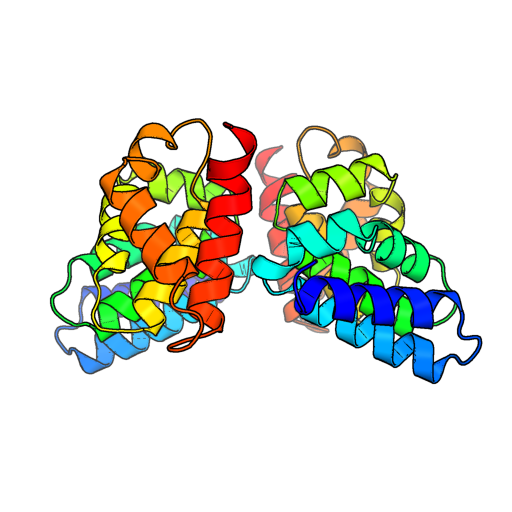TOM 2040 N N . LEU B 1 98 ? -11.242 -15.695 -5.543 1 97.25 98 LEU B N 1
ATOM 2041 C CA . LEU B 1 98 ? -12.438 -15.281 -4.82 1 97.25 98 LEU B CA 1
ATOM 2042 C C . LEU B 1 98 ? -13.258 -16.5 -4.383 1 97.25 98 LEU B C 1
ATOM 2044 O O . LEU B 1 98 ? -14.094 -16.391 -3.484 1 97.25 98 LEU B O 1
ATOM 2048 N N . SER B 1 99 ? -12.977 -17.609 -5 1 96.75 99 SER B N 1
ATOM 2049 C CA . SER B 1 99 ? -13.734 -18.812 -4.68 1 96.75 99 SER B CA 1
ATOM 2050 C C . SER B 1 99 ? -12.961 -19.719 -3.73 1 96.75 99 SER B C 1
ATOM 2052 O O . SER B 1 99 ? -13.344 -20.859 -3.508 1 96.75 99 SER B O 1
ATOM 2054 N N . SER B 1 100 ? -11.867 -19.281 -3.205 1 96.62 100 SER B N 1
ATOM 2055 C CA . SER B 1 100 ? -11.031 -20.094 -2.318 1 96.62 100 SER B CA 1
ATOM 2056 C C . SER B 1 100 ? -11.742 -20.375 -1.002 1 96.62 100 SER B C 1
ATOM 2058 O O . SER B 1 100 ? -12.461 -19.531 -0.478 1 96.62 100 SER B O 1
ATOM 2060 N N . PRO B 1 101 ? -11.531 -21.547 -0.447 1 94.94 101 PRO B N 1
ATOM 2061 C CA . PRO B 1 101 ? -12.062 -21.828 0.89 1 94.94 101 PRO B CA 1
ATOM 2062 C C . PRO B 1 101 ? -11.266 -21.141 1.997 1 94.94 101 PRO B C 1
ATOM 2064 O O . PRO B 1 101 ? -11.68 -21.156 3.16 1 94.94 101 PRO B O 1
ATOM 2067 N N . VAL B 1 102 ? -10.078 -20.641 1.664 1 95.44 102 VAL B N 1
ATOM 2068 C CA . VAL B 1 102 ? -9.203 -19.969 2.621 1 95.44 102 VAL B CA 1
ATOM 2069 C C . VAL B 1 102 ? -9.547 -18.484 2.689 1 95.44 102 VAL B C 1
ATOM 2071 O O . VAL B 1 102 ? -9.383 -17.766 1.708 1 95.44 102 VAL B O 1
ATOM 2074 N N . ARG B 1 103 ? -9.938 -18.016 3.83 1 93.06 103 ARG B N 1
ATOM 2075 C CA . ARG B 1 103 ? -10.438 -16.656 4.023 1 93.06 103 ARG B CA 1
ATOM 2076 C C . ARG B 1 103 ? -9.383 -15.617 3.625 1 93.06 103 ARG B C 1
ATOM 2078 O O . ARG B 1 103 ? -9.688 -14.648 2.932 1 93.06 103 ARG B O 1
ATOM 2085 N N . ASN B 1 104 ? -8.188 -15.836 4.07 1 95.31 104 ASN B N 1
ATOM 2086 C CA . ASN B 1 104 ? -7.121 -14.883 3.799 1 95.31 104 ASN B CA 1
ATOM 2087 C C . ASN B 1 104 ? -6.832 -14.773 2.305 1 95.31 104 ASN B C 1
ATOM 2089 O O . ASN B 1 104 ? -6.504 -13.695 1.808 1 95.31 104 ASN B O 1
ATOM 2093 N N . THR B 1 105 ? -6.977 -15.883 1.605 1 97.75 105 THR B N 1
ATOM 2094 C CA . THR B 1 105 ? -6.82 -15.875 0.155 1 97.75 105 THR B CA 1
ATOM 2095 C C . THR B 1 105 ? -7.859 -14.969 -0.499 1 97.75 105 THR B C 1
ATOM 2097 O O . THR B 1 105 ? -7.523 -14.141 -1.348 1 97.75 105 THR B O 1
ATOM 2100 N N . VAL B 1 106 ? -9.047 -15.078 -0.014 1 96.56 106 VAL B N 1
ATOM 2101 C CA . VAL B 1 106 ? -10.125 -14.242 -0.541 1 96.56 106 VAL B CA 1
ATOM 2102 C C . VAL B 1 106 ? -9.852 -12.781 -0.212 1 96.56 106 VAL B C 1
ATOM 2104 O O . VAL B 1 106 ? -10.016 -11.906 -1.066 1 96.56 106 VAL B O 1
ATOM 2107 N N . ASN B 1 107 ? -9.391 -12.531 0.974 1 95.88 107 ASN B N 1
ATOM 2108 C CA . ASN B 1 107 ? -9.078 -11.164 1.397 1 95.88 107 ASN B CA 1
ATOM 2109 C C . ASN B 1 107 ? -8 -10.539 0.514 1 95.88 107 ASN B C 1
ATOM 2111 O O . ASN B 1 107 ? -8.156 -9.406 0.059 1 95.88 107 ASN B O 1
ATOM 2115 N N . TYR B 1 108 ? -6.984 -11.266 0.242 1 97.56 108 TYR B N 1
ATOM 2116 C CA . TYR B 1 108 ? -5.906 -10.789 -0.616 1 97.56 108 TYR B CA 1
ATOM 2117 C C . TYR B 1 108 ? -6.402 -10.547 -2.035 1 97.56 108 TYR B C 1
ATOM 2119 O O . TYR B 1 108 ? -6.008 -9.57 -2.682 1 97.56 108 TYR B O 1
ATOM 2127 N N . ALA B 1 109 ? -7.27 -11.43 -2.477 1 98.25 109 ALA B N 1
ATOM 2128 C CA . ALA B 1 109 ? -7.812 -11.289 -3.826 1 98.25 109 ALA B CA 1
ATOM 2129 C C . ALA B 1 109 ? -8.633 -10.008 -3.953 1 98.25 109 ALA B C 1
ATOM 2131 O O . ALA B 1 109 ? -8.5 -9.273 -4.934 1 98.25 109 ALA B O 1
ATOM 2132 N N . LEU B 1 110 ? -9.445 -9.758 -2.963 1 97.56 110 LEU B N 1
ATOM 2133 C CA . LEU B 1 110 ? -10.25 -8.539 -2.959 1 97.56 110 LEU B CA 1
ATOM 2134 C C . LEU B 1 110 ? -9.359 -7.305 -2.959 1 97.56 110 LEU B C 1
ATOM 2136 O O . LEU B 1 110 ? -9.578 -6.371 -3.734 1 97.56 110 LEU B O 1
ATOM 2140 N N . GLY B 1 111 ? -8.359 -7.352 -2.115 1 97.38 111 GLY B N 1
ATOM 2141 C CA . GLY B 1 111 ? -7.406 -6.254 -2.086 1 97.38 111 GLY B CA 1
ATOM 2142 C C . GLY B 1 111 ? -6.676 -6.062 -3.402 1 97.38 111 GLY B C 1
ATOM 2143 O O . GLY B 1 111 ? -6.547 -4.938 -3.887 1 97.38 111 GLY B O 1
ATOM 2144 N N . ALA B 1 112 ? -6.234 -7.129 -3.963 1 98.44 112 ALA B N 1
ATOM 2145 C CA . ALA B 1 112 ? -5.535 -7.055 -5.246 1 98.44 112 ALA B CA 1
ATOM 2146 C C . ALA B 1 112 ? -6.438 -6.473 -6.328 1 98.44 112 ALA B C 1
ATOM 2148 O O . ALA B 1 112 ? -6.02 -5.598 -7.09 1 98.44 112 ALA B O 1
ATOM 2149 N N . LEU B 1 113 ? -7.68 -6.941 -6.367 1 98.31 113 LEU B N 1
ATOM 2150 C CA . LEU B 1 113 ? -8.609 -6.465 -7.383 1 98.31 113 LEU B CA 1
ATOM 2151 C C . LEU B 1 113 ? -8.906 -4.977 -7.195 1 98.31 113 LEU B C 1
ATOM 2153 O O . LEU B 1 113 ? -9.094 -4.25 -8.172 1 98.31 113 LEU B O 1
ATOM 2157 N N . TYR B 1 114 ? -8.898 -4.559 -5.945 1 97.62 114 TYR B N 1
ATOM 2158 C CA . TYR B 1 114 ? -9.086 -3.141 -5.656 1 97.62 114 TYR B CA 1
ATOM 2159 C C . TYR B 1 114 ? -8.047 -2.293 -6.375 1 97.62 114 TYR B C 1
ATOM 2161 O O . TYR B 1 114 ? -8.367 -1.256 -6.957 1 97.62 114 TYR B O 1
ATOM 2169 N N . TYR B 1 115 ? -6.844 -2.779 -6.422 1 97.25 115 TYR B N 1
ATOM 2170 C CA . TYR B 1 115 ? -5.754 -1.98 -6.973 1 97.25 115 TYR B CA 1
ATOM 2171 C C . TYR B 1 115 ? -5.559 -2.275 -8.453 1 97.25 115 TYR B C 1
ATOM 2173 O O . TYR B 1 115 ? -5.145 -1.398 -9.219 1 97.25 115 TYR B O 1
ATOM 2181 N N . LEU B 1 116 ? -5.918 -3.445 -8.906 1 98.19 116 LEU B N 1
ATOM 2182 C CA . LEU B 1 116 ? -5.641 -3.869 -10.273 1 98.19 116 LEU B CA 1
ATOM 2183 C C . LEU B 1 116 ? -6.703 -3.342 -11.234 1 98.19 116 LEU B C 1
ATOM 2185 O O . LEU B 1 116 ? -6.418 -3.084 -12.398 1 98.19 116 LEU B O 1
ATOM 2189 N N . CYS B 1 117 ? -7.922 -3.213 -10.797 1 97.62 117 CYS B N 1
ATOM 2190 C CA . CYS B 1 117 ? -9.031 -2.822 -11.664 1 97.62 117 CYS B CA 1
ATOM 2191 C C . CYS B 1 117 ? -8.852 -1.396 -12.172 1 97.62 117 CYS B C 1
ATOM 2193 O O . CYS B 1 117 ? -8.648 -0.473 -11.383 1 97.62 117 CYS B O 1
ATOM 2195 N N . ASN B 1 118 ? -8.859 -1.314 -13.398 1 94.69 118 ASN B N 1
ATOM 2196 C CA . ASN B 1 118 ? -8.758 -0.011 -14.047 1 94.69 118 ASN B CA 1
ATOM 2197 C C . ASN B 1 118 ? -9.539 0.025 -15.359 1 94.69 118 ASN B C 1
ATOM 2199 O O . ASN B 1 118 ? -10.25 -0.921 -15.688 1 94.69 118 ASN B O 1
ATOM 2203 N N . LYS B 1 119 ? -9.352 1.099 -16.125 1 93.19 119 LYS B N 1
ATOM 2204 C CA . LYS B 1 119 ? -10.148 1.3 -17.328 1 93.19 119 LYS B CA 1
ATOM 2205 C C . LYS B 1 119 ? -9.844 0.228 -18.375 1 93.19 119 LYS B C 1
ATOM 2207 O O . LYS B 1 119 ? -10.742 -0.202 -19.109 1 93.19 119 LYS B O 1
ATOM 2212 N N . SER B 1 120 ? -8.648 -0.283 -18.375 1 93 120 SER B N 1
ATOM 2213 C CA . SER B 1 120 ? -8.211 -1.184 -19.438 1 93 120 SER B CA 1
ATOM 2214 C C . SER B 1 120 ? -8.68 -2.611 -19.188 1 93 120 SER B C 1
ATOM 2216 O O . SER B 1 120 ? -8.812 -3.406 -20.109 1 93 120 SER B O 1
ATOM 2218 N N . ASN B 1 121 ? -8.953 -2.89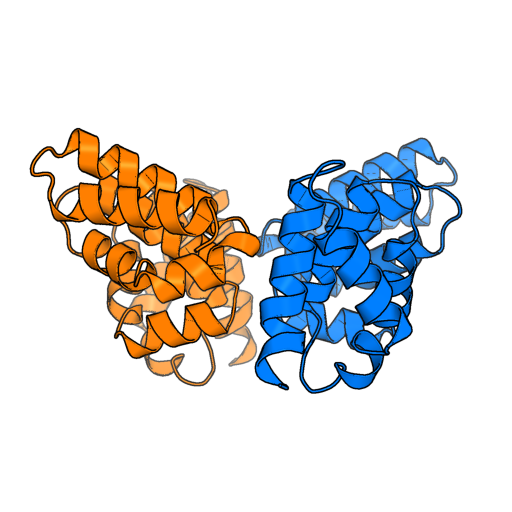3 -17.906 1 94.94 121 ASN B N 1
ATOM 2219 C CA . ASN B 1 121 ? -9.266 -4.289 -17.625 1 94.94 121 ASN B CA 1
ATOM 2220 C C . ASN B 1 121 ? -10.609 -4.422 -16.906 1 94.94 121 ASN B C 1
ATOM 2222 O O . ASN B 1 121 ? -11 -5.523 -16.516 1 94.94 121 ASN B O 1
ATOM 2226 N N . ARG B 1 122 ? -11.32 -3.383 -16.734 1 95.62 122 ARG B N 1
ATOM 2227 C CA . ARG B 1 122 ? -12.539 -3.357 -15.945 1 95.62 122 ARG B CA 1
ATOM 2228 C C . ARG B 1 122 ? -13.609 -4.262 -16.547 1 95.62 122 ARG B C 1
ATOM 2230 O O . ARG B 1 122 ? -14.406 -4.859 -15.828 1 95.62 122 ARG B O 1
ATOM 2237 N N . GLU B 1 123 ? -13.609 -4.375 -17.859 1 95.12 123 GLU B N 1
ATOM 2238 C CA . GLU B 1 123 ? -14.609 -5.227 -18.5 1 95.12 123 GLU B CA 1
ATOM 2239 C C . GLU B 1 123 ? -14.469 -6.676 -18.047 1 95.12 123 GLU B C 1
ATOM 2241 O O . GLU B 1 123 ? -15.477 -7.367 -17.844 1 95.12 123 GLU B O 1
ATOM 2246 N N . GLU B 1 124 ? -13.258 -7.039 -17.875 1 95.25 124 GLU B N 1
ATOM 2247 C CA . GLU B 1 124 ? -13 -8.406 -17.438 1 95.25 124 GLU B CA 1
ATOM 2248 C C . GLU B 1 124 ? -13.312 -8.578 -15.945 1 95.25 124 GLU B C 1
ATOM 2250 O O . GLU B 1 124 ? -13.891 -9.594 -15.539 1 95.25 124 GLU B O 1
ATOM 2255 N N . ILE B 1 125 ? -12.961 -7.656 -15.164 1 97.19 125 ILE B N 1
ATOM 2256 C CA . ILE B 1 125 ? -13.078 -7.742 -13.711 1 97.19 125 ILE B CA 1
ATOM 2257 C C . ILE B 1 125 ? -14.531 -7.52 -13.289 1 97.19 125 ILE B C 1
ATOM 2259 O O . ILE B 1 125 ? -15.023 -8.18 -12.375 1 97.19 125 ILE B O 1
ATOM 2263 N N . LEU B 1 126 ? -15.227 -6.699 -14.008 1 97.88 126 LEU B N 1
ATOM 2264 C CA . LEU B 1 126 ? -16.562 -6.312 -13.578 1 97.88 126 LEU B CA 1
ATOM 2265 C C . LEU B 1 126 ? -17.625 -7.141 -14.305 1 97.88 126 LEU B C 1
ATOM 2267 O O . LEU B 1 126 ? -18.766 -6.691 -14.469 1 97.88 126 LEU B O 1
ATOM 2271 N N . LYS B 1 127 ? -17.234 -8.266 -14.781 1 97.12 127 LYS B N 1
ATOM 2272 C CA . LYS B 1 127 ? -18.25 -9.195 -15.266 1 97.12 127 LYS B CA 1
ATOM 2273 C C . LYS B 1 127 ? -19.297 -9.461 -14.203 1 97.12 127 LYS B C 1
ATOM 2275 O O . LYS B 1 127 ? -18.984 -9.531 -13.008 1 97.12 127 LYS B O 1
ATOM 2280 N N . PRO B 1 128 ? -20.547 -9.633 -14.57 1 97.06 128 PRO B N 1
ATOM 2281 C CA . PRO B 1 128 ? -21.656 -9.781 -13.625 1 97.06 128 PRO B CA 1
ATOM 2282 C C . PRO B 1 128 ? -21.406 -10.867 -12.586 1 97.06 128 PRO B C 1
ATOM 2284 O O . PRO B 1 128 ? -21.719 -10.68 -11.406 1 97.06 128 PRO B O 1
ATOM 2287 N N . GLU B 1 129 ? -20.828 -11.953 -13 1 97.12 129 GLU B N 1
ATOM 2288 C CA . GLU B 1 129 ? -20.594 -13.055 -12.07 1 97.12 129 GLU B CA 1
ATOM 2289 C C . GLU B 1 129 ? -19.594 -12.672 -10.992 1 97.12 129 GLU B C 1
ATOM 2291 O O . GLU B 1 129 ? -19.688 -13.117 -9.852 1 97.12 129 GLU B O 1
ATOM 2296 N N . VAL B 1 130 ? -18.656 -11.906 -11.367 1 97.69 130 VAL B N 1
ATOM 2297 C CA . VAL B 1 130 ? -17.625 -11.461 -10.422 1 97.69 130 VAL B CA 1
ATOM 2298 C C . VAL B 1 130 ? -18.219 -10.43 -9.469 1 97.69 130 VAL B C 1
ATOM 2300 O O . VAL B 1 130 ? -18.047 -10.539 -8.25 1 97.69 130 VAL B O 1
ATOM 2303 N N . VAL B 1 131 ? -18.953 -9.445 -10 1 97.88 131 VAL B N 1
ATOM 2304 C CA . VAL B 1 131 ? -19.594 -8.414 -9.188 1 97.88 131 VAL B CA 1
ATOM 2305 C C . VAL B 1 131 ? -20.562 -9.055 -8.195 1 97.88 131 VAL B C 1
ATOM 2307 O O . VAL B 1 131 ? -20.625 -8.664 -7.031 1 97.88 131 VAL B O 1
ATOM 2310 N N . ASP B 1 132 ? -21.25 -10.078 -8.641 1 97.38 132 ASP B N 1
ATOM 2311 C CA . ASP B 1 132 ? -22.203 -10.773 -7.777 1 97.38 132 ASP B CA 1
ATOM 2312 C C . ASP B 1 132 ? -21.5 -11.406 -6.578 1 97.38 132 ASP B C 1
ATOM 2314 O O . ASP B 1 132 ? -21.984 -11.312 -5.449 1 97.38 132 ASP B O 1
ATOM 2318 N N . VAL B 1 133 ? -20.422 -12.031 -6.848 1 96.56 133 VAL B N 1
ATOM 2319 C CA . VAL B 1 133 ? -19.656 -12.672 -5.785 1 96.56 133 VAL B CA 1
ATOM 2320 C C . VAL B 1 133 ? -19.172 -11.617 -4.785 1 96.56 133 VAL B C 1
ATOM 2322 O O . VAL B 1 133 ? -19.281 -11.812 -3.572 1 96.56 133 VAL B O 1
ATOM 2325 N N . ILE B 1 134 ? -18.672 -10.508 -5.262 1 97.06 134 ILE B N 1
ATOM 2326 C CA . ILE B 1 134 ? -18.141 -9.461 -4.402 1 97.06 134 ILE B CA 1
ATOM 2327 C C . ILE B 1 134 ? -19.266 -8.82 -3.602 1 97.06 134 ILE B C 1
ATOM 2329 O O . ILE B 1 134 ? -19.094 -8.484 -2.428 1 97.06 134 ILE B O 1
ATOM 2333 N N . GLU B 1 135 ? -20.438 -8.703 -4.184 1 96.81 135 GLU B N 1
ATOM 2334 C CA . GLU B 1 135 ? -21.609 -8.188 -3.469 1 96.81 135 GLU B CA 1
ATOM 2335 C C . GLU B 1 135 ? -22 -9.109 -2.324 1 96.81 135 GLU B C 1
ATOM 2337 O O . GLU B 1 135 ? -22.391 -8.641 -1.25 1 96.81 135 GLU B O 1
ATOM 2342 N N . ARG B 1 136 ? -21.891 -10.359 -2.592 1 95 136 ARG B N 1
ATOM 2343 C CA . ARG B 1 136 ? -22.188 -11.32 -1.533 1 95 136 ARG B CA 1
ATOM 2344 C C . ARG B 1 136 ? -21.203 -11.195 -0.382 1 95 136 ARG B C 1
ATOM 2346 O O . ARG B 1 136 ? -21.594 -11.25 0.788 1 95 136 ARG B O 1
ATOM 2353 N N . TYR B 1 137 ? -19.938 -11.047 -0.687 1 94.81 137 TYR B N 1
ATOM 2354 C CA . TYR B 1 137 ? -18.938 -10.844 0.348 1 94.81 137 TYR B CA 1
ATOM 2355 C C . TYR B 1 137 ? -19.188 -9.547 1.11 1 94.81 137 TYR B C 1
ATOM 2357 O O . TYR B 1 137 ? -19.016 -9.492 2.33 1 94.81 137 TYR B O 1
ATOM 2365 N N . ALA B 1 138 ? -19.609 -8.5 0.4 1 94.5 138 ALA B N 1
ATOM 2366 C CA . ALA B 1 138 ? -19.891 -7.211 1.024 1 94.5 138 ALA B CA 1
ATOM 2367 C C . ALA B 1 138 ? -21.047 -7.328 2.01 1 94.5 138 ALA B C 1
ATOM 2369 O O . ALA B 1 138 ? -21.078 -6.645 3.037 1 94.5 138 ALA B O 1
ATOM 2370 N N . ALA B 1 139 ? -21.953 -8.227 1.711 1 92 139 ALA B N 1
ATOM 2371 C CA . ALA B 1 139 ? -23.156 -8.406 2.523 1 92 139 ALA B CA 1
ATOM 2372 C C . ALA B 1 139 ? -22.875 -9.312 3.719 1 92 139 ALA B C 1
ATOM 2374 O O . ALA B 1 139 ? -23.641 -9.336 4.68 1 92 139 ALA B O 1
ATOM 2375 N N . ALA B 1 140 ? -21.781 -10.023 3.684 1 86.62 140 ALA B N 1
ATOM 2376 C CA . ALA B 1 140 ? -21.484 -11.039 4.699 1 86.62 140 ALA B CA 1
ATOM 2377 C C . ALA B 1 140 ? -20.734 -10.43 5.879 1 86.62 140 ALA B C 1
ATOM 2379 O O . ALA B 1 140 ? -19.719 -10.969 6.332 1 86.62 140 ALA B O 1
ATOM 2380 N N . GLN B 1 141 ? -21.125 -9.375 6.426 1 81.56 141 GLN B N 1
ATOM 2381 C CA . GLN B 1 141 ? -20.438 -8.633 7.473 1 81.56 141 GLN B CA 1
ATOM 2382 C C . GLN B 1 141 ? -20.359 -9.445 8.758 1 81.56 141 GLN B C 1
ATOM 2384 O O . GLN B 1 141 ? -19.406 -9.297 9.539 1 81.56 141 GLN B O 1
ATOM 2389 N N . THR B 1 142 ? -21.203 -10.32 8.938 1 75.5 142 THR B N 1
ATOM 2390 C CA . THR B 1 142 ? -21.281 -11.086 10.172 1 75.5 142 THR B CA 1
ATOM 2391 C C . THR B 1 142 ? -20.219 -12.18 10.203 1 75.5 142 THR B C 1
ATOM 2393 O O . THR B 1 142 ? -19.766 -12.578 11.273 1 75.5 142 THR B O 1
ATOM 2396 N N . VAL B 1 143 ? -19.828 -12.594 9.102 1 70.12 143 VAL B N 1
ATOM 2397 C CA . VAL B 1 143 ? -18.906 -13.719 9.062 1 70.12 143 VAL B CA 1
ATOM 2398 C C . VAL B 1 143 ? -17.469 -13.203 9.18 1 70.12 143 VAL B C 1
ATOM 2400 O O . VAL B 1 143 ? -16.656 -13.758 9.938 1 70.12 143 VAL B O 1
ATOM 2403 N N . ASN B 1 144 ? -17.109 -12.156 8.453 1 79.12 144 ASN B N 1
ATOM 2404 C CA . ASN B 1 144 ? -15.766 -11.578 8.477 1 79.12 144 ASN B CA 1
ATOM 2405 C C . ASN B 1 144 ? -15.789 -10.102 8.109 1 79.12 144 ASN B C 1
ATOM 2407 O O . ASN B 1 144 ? -15.945 -9.75 6.941 1 79.12 144 ASN B O 1
ATOM 2411 N N . VAL B 1 145 ? -15.562 -9.383 9.023 1 82.5 145 VAL B N 1
ATOM 2412 C CA . VAL B 1 145 ? -15.711 -7.941 8.859 1 82.5 145 VAL B CA 1
ATOM 2413 C C . VAL B 1 145 ? -14.656 -7.422 7.891 1 82.5 145 VAL B C 1
ATOM 2415 O O . VAL B 1 145 ? -14.945 -6.594 7.023 1 82.5 145 VAL B O 1
ATOM 2418 N N . SER B 1 146 ? -13.461 -7.906 8.023 1 81.62 146 SER B N 1
ATOM 2419 C CA . SER B 1 146 ? -12.383 -7.406 7.176 1 81.62 146 SER B CA 1
ATOM 2420 C C . SER B 1 146 ? -12.648 -7.707 5.703 1 81.62 146 SER B C 1
ATOM 2422 O O . SER B 1 146 ? -12.477 -6.836 4.848 1 81.62 146 SER B O 1
ATOM 2424 N N . PHE B 1 147 ? -13.164 -8.922 5.488 1 82.5 147 PHE B N 1
ATOM 2425 C CA . PHE B 1 147 ? -13.445 -9.336 4.121 1 82.5 147 PHE B CA 1
ATOM 2426 C C . PHE B 1 147 ? -14.602 -8.531 3.541 1 82.5 147 PHE B C 1
ATOM 2428 O O . PHE B 1 147 ? -14.539 -8.078 2.398 1 82.5 147 PHE B O 1
ATOM 2435 N N . SER B 1 148 ? -15.57 -8.312 4.32 1 91.31 148 SER B N 1
ATOM 2436 C CA . SER B 1 148 ? -16.734 -7.539 3.893 1 91.31 148 SER B CA 1
ATOM 2437 C C . SER B 1 148 ? -16.359 -6.09 3.605 1 91.31 148 SER B C 1
ATOM 2439 O O . SER B 1 148 ? -16.812 -5.512 2.613 1 91.31 148 SER B O 1
ATOM 2441 N N . ASN B 1 149 ? -15.523 -5.535 4.398 1 92.44 149 ASN B N 1
ATOM 2442 C CA . ASN B 1 149 ? -15.078 -4.152 4.23 1 92.44 149 ASN B CA 1
ATOM 2443 C C . ASN B 1 149 ? -14.312 -3.963 2.926 1 92.44 149 ASN B C 1
ATOM 2445 O O . ASN B 1 149 ? -14.539 -2.994 2.201 1 92.44 149 ASN B O 1
ATOM 2449 N N . LEU B 1 150 ? -13.469 -4.859 2.594 1 94.44 150 LEU B N 1
ATOM 2450 C CA . LEU B 1 150 ? -12.688 -4.758 1.366 1 94.44 150 LEU B CA 1
ATOM 2451 C C . LEU B 1 150 ? -13.578 -4.91 0.138 1 94.44 150 LEU B C 1
ATOM 2453 O O . LEU B 1 150 ? -13.383 -4.215 -0.862 1 94.44 150 LEU B O 1
ATOM 2457 N N . ALA B 1 151 ? -14.5 -5.812 0.274 1 96.38 151 ALA B N 1
ATOM 2458 C CA . ALA B 1 151 ? -15.477 -5.973 -0.805 1 96.38 151 ALA B CA 1
ATOM 2459 C C . ALA B 1 151 ? -16.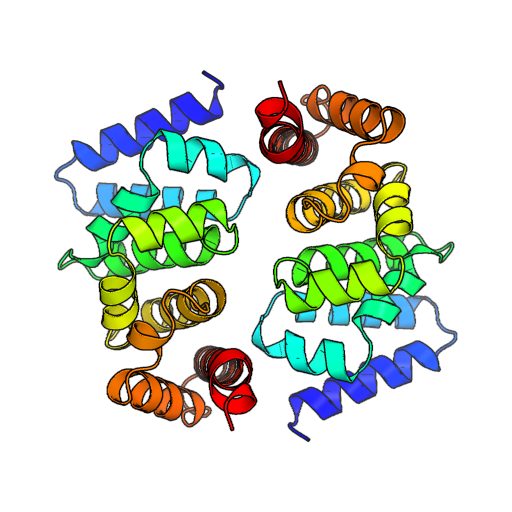266 -4.688 -1.029 1 96.38 151 ALA B C 1
ATOM 2461 O O . ALA B 1 151 ? -16.453 -4.254 -2.17 1 96.38 151 ALA B O 1
ATOM 2462 N N . LYS B 1 152 ? -16.672 -4.078 0.018 1 95.56 152 LYS B N 1
ATOM 2463 C CA . LYS B 1 152 ? -17.406 -2.811 -0.07 1 95.56 152 LYS B CA 1
ATOM 2464 C C . LYS B 1 152 ? -16.531 -1.724 -0.696 1 95.56 152 LYS B C 1
ATOM 2466 O O . LYS B 1 152 ? -17.016 -0.934 -1.514 1 95.56 152 LYS B O 1
ATOM 2471 N N . ALA B 1 153 ? -15.25 -1.705 -0.267 1 95.69 153 ALA B N 1
ATOM 2472 C CA . ALA B 1 153 ? -14.32 -0.73 -0.836 1 95.69 153 ALA B CA 1
ATOM 2473 C C . ALA B 1 153 ? -14.211 -0.897 -2.35 1 95.69 153 ALA B C 1
ATOM 2475 O O . ALA B 1 153 ? -14.234 0.087 -3.092 1 95.69 153 ALA B O 1
ATOM 2476 N N . PHE B 1 154 ? -14.117 -2.119 -2.775 1 97.75 154 PHE B N 1
ATOM 2477 C CA . PHE B 1 154 ? -14.023 -2.414 -4.199 1 97.75 154 PHE B CA 1
ATOM 2478 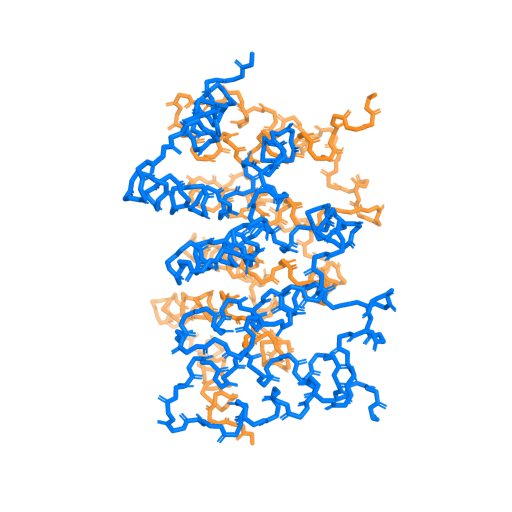C C . PHE B 1 154 ? -15.273 -1.938 -4.934 1 97.75 154 PHE B C 1
ATOM 2480 O O . PHE B 1 154 ? -15.18 -1.279 -5.973 1 97.75 154 PHE B O 1
ATOM 2487 N N . LEU B 1 155 ? -16.453 -2.209 -4.43 1 96.94 155 LEU B N 1
ATOM 2488 C CA . LEU B 1 155 ? -17.703 -1.843 -5.066 1 96.94 155 LEU B CA 1
ATOM 2489 C C . LEU B 1 155 ? -17.875 -0.327 -5.125 1 96.94 155 LEU B C 1
ATOM 2491 O O . LEU B 1 155 ? -18.297 0.218 -6.145 1 96.94 155 LEU B O 1
ATOM 2495 N N . ASP B 1 156 ? -17.5 0.323 -4.07 1 94.88 156 ASP B N 1
ATOM 2496 C CA . ASP B 1 156 ? -17.594 1.777 -3.996 1 94.88 156 ASP B CA 1
ATOM 2497 C C . ASP B 1 156 ? -16.703 2.439 -5.035 1 94.88 156 ASP B C 1
ATOM 2499 O O . ASP B 1 156 ? -17.094 3.4 -5.691 1 94.88 156 ASP B O 1
ATOM 2503 N N . LYS B 1 157 ? -15.562 1.885 -5.25 1 95.12 157 LYS B N 1
ATOM 2504 C CA . LYS B 1 157 ? -14.57 2.498 -6.125 1 95.12 157 LYS B CA 1
ATOM 2505 C C . LYS B 1 157 ? -14.875 2.207 -7.59 1 95.12 157 LYS B C 1
ATOM 2507 O O . LYS B 1 157 ? -14.727 3.082 -8.445 1 95.12 157 LYS B O 1
ATOM 2512 N N . HIS B 1 158 ? -15.32 0.952 -7.852 1 96.38 158 HIS B N 1
ATOM 2513 C CA . HIS B 1 158 ? -15.258 0.53 -9.242 1 96.38 158 HIS B CA 1
ATOM 2514 C C . HIS B 1 158 ? -16.656 0.291 -9.805 1 96.38 158 HIS B C 1
ATOM 2516 O O . HIS B 1 158 ? -16.844 0.225 -11.023 1 96.38 158 HIS B O 1
ATOM 2522 N N . VAL B 1 159 ? -17.641 0.125 -9 1 94.69 159 VAL B N 1
ATOM 2523 C CA . VAL B 1 159 ? -18.969 -0.213 -9.492 1 94.69 159 VAL B CA 1
ATOM 2524 C C . VAL B 1 159 ? -19.906 0.975 -9.297 1 94.69 159 VAL B C 1
ATOM 2526 O O . VAL B 1 159 ? -20.672 1.328 -10.203 1 94.69 159 VAL B O 1
ATOM 2529 N N . SER B 1 160 ? -20 1.685 -8.102 1 82.81 160 SER B N 1
ATOM 2530 C CA . SER B 1 160 ? -20.922 2.762 -7.762 1 82.81 160 SER B CA 1
ATOM 2531 C C . SER B 1 160 ? -20.688 3.988 -8.641 1 82.81 160 SER B C 1
ATOM 2533 O O . SER B 1 160 ? -21.609 4.766 -8.883 1 82.81 160 SER B O 1
ATOM 2535 N N . LYS B 1 161 ? -19.422 4.363 -9.102 1 64.44 161 LYS B N 1
ATOM 2536 C CA . LYS B 1 161 ? -19.219 5.527 -9.953 1 64.44 161 LYS B CA 1
ATOM 2537 C C . LYS B 1 161 ? -19.891 5.344 -11.312 1 64.44 161 LYS B C 1
ATOM 2539 O O . LYS B 1 161 ? -20.188 6.32 -12 1 64.44 161 LYS B O 1
ATOM 2544 N N . ASP B 1 162 ? -20.203 4.168 -11.797 1 48.62 162 ASP B N 1
ATOM 2545 C CA . ASP B 1 162 ? -20.828 3.844 -13.078 1 48.62 162 ASP B CA 1
ATOM 2546 C C . ASP B 1 162 ? -22.344 3.865 -12.977 1 48.62 162 ASP B C 1
ATOM 2548 O O . ASP B 1 162 ? -23.047 3.777 -13.984 1 48.62 162 ASP B O 1
ATOM 2552 N N . LYS B 1 163 ? -22.812 4.02 -11.758 1 38.28 163 LYS B N 1
ATOM 2553 C CA . LYS B 1 163 ? -24.25 4.285 -11.758 1 38.28 163 LYS B CA 1
ATOM 2554 C C . LYS B 1 163 ? -24.516 5.785 -11.82 1 38.28 163 LYS B C 1
ATOM 2556 O O . LYS B 1 163 ? -23.844 6.574 -11.164 1 38.28 163 LYS B O 1
#

Foldseek 3Di:
DPPVLVVLLVLLVCLVPDPDPVSVLVSLQVLLVLLQDPVCLVSCVVNVVLVVLLVLLPDPDVSSNLSSLSSLLNNLLDVVSLVVCVVVVNLVSLLVQCPDPDPSSNLSSLSNCLRNDDDVCVCVCVDPVSLVSLVVQLVPCVVPVSSNVSSVSSCVVRPVVVD/DPPVLVVLLVLLVCLVPDPDPVSVLVSLQVLLVLLQDPVCLVSCVVNVVLVVLLVLLPDPDVSSNLSSLSSLLNNLLDVVSLVVCVVVVNLVSLLVQCPDPDLSSNLSSLSNCLRNDDPVCVCVCVPPVSLVSLVVQLVPCPVPVSSNVSSVSSCVVRPVVVD

InterPro domains:
  IPR000225 Armadillo [PF00514] (79-117)
  IPR000225 Armadillo [SM00185] (37-77)
  IPR000225 Armadillo [SM00185] (78-118)
  IPR011989 Armadillo-like helical [G3DSA:1.25.10.10] (4-151)
  IPR016024 Armadillo-type fold [SSF48371] (6-136)
  IPR042462 Armadillo repeat-containing protein 7 [PTHR46263] (1-163)